Protein AF-0000000065986880 (afdb_homodimer)

Structure (mmCIF, N/CA/C/O backbone):
data_AF-0000000065986880-model_v1
#
loop_
_entity.id
_entity.type
_entity.pdbx_description
1 polymer 'Protein LpdD'
#
loop_
_atom_site.group_PDB
_atom_site.id
_atom_site.type_symbol
_atom_site.label_atom_id
_atom_site.label_alt_id
_atom_site.label_comp_id
_atom_site.label_asym_id
_atom_site.label_entity_id
_atom_site.label_seq_id
_atom_site.pdbx_PDB_ins_code
_atom_site.Cartn_x
_atom_site.Cartn_y
_atom_site.Cartn_z
_atom_site.occupancy
_atom_site.B_iso_or_equiv
_atom_site.auth_seq_id
_atom_site.auth_comp_id
_atom_site.auth_asym_id
_atom_site.auth_atom_id
_atom_site.pdbx_PDB_model_num
ATOM 1 N N . MET A 1 1 ? 10.109 -6.047 8.641 1 92.62 1 MET A N 1
ATOM 2 C CA . MET A 1 1 ? 9.562 -4.695 8.602 1 92.62 1 MET A CA 1
ATOM 3 C C . MET A 1 1 ? 10.414 -3.734 9.422 1 92.62 1 MET A C 1
ATOM 5 O O . MET A 1 1 ? 10.906 -4.09 10.492 1 92.62 1 MET A O 1
ATOM 9 N N . ALA A 1 2 ? 10.656 -2.59 8.836 1 97.88 2 ALA A N 1
ATOM 10 C CA . ALA A 1 2 ? 11.445 -1.548 9.492 1 97.88 2 ALA A CA 1
ATOM 11 C C . ALA A 1 2 ? 10.633 -0.263 9.641 1 97.88 2 ALA A C 1
ATOM 13 O O . ALA A 1 2 ? 9.852 0.094 8.758 1 97.88 2 ALA A O 1
ATOM 14 N N . THR A 1 3 ? 10.805 0.399 10.812 1 98.69 3 THR A N 1
ATOM 15 C CA . THR A 1 3 ? 10.102 1.646 11.094 1 98.69 3 THR A CA 1
ATOM 16 C C . THR A 1 3 ? 11.094 2.795 11.266 1 98.69 3 THR A C 1
ATOM 18 O O . THR A 1 3 ? 12.109 2.65 11.945 1 98.69 3 THR A O 1
ATOM 21 N N . PHE A 1 4 ? 10.836 3.875 10.641 1 98.88 4 PHE A N 1
ATOM 22 C CA . PHE A 1 4 ? 11.648 5.086 10.711 1 98.88 4 PHE A CA 1
ATOM 23 C C . PHE A 1 4 ? 10.812 6.266 11.195 1 98.88 4 PHE A C 1
ATOM 25 O O . PHE A 1 4 ? 9.633 6.379 10.859 1 98.88 4 PHE A O 1
ATOM 32 N N . THR A 1 5 ? 11.383 7.113 12 1 98.81 5 THR A N 1
ATOM 33 C CA . THR A 1 5 ? 10.656 8.258 12.531 1 98.81 5 THR A CA 1
ATOM 34 C C . THR A 1 5 ? 11.5 9.523 12.438 1 98.81 5 THR A C 1
ATOM 36 O O . THR A 1 5 ? 12.727 9.453 12.375 1 98.81 5 THR A O 1
ATOM 39 N N . THR A 1 6 ? 10.859 10.633 12.328 1 98.81 6 THR A N 1
ATOM 40 C CA . THR A 1 6 ? 11.453 11.969 12.375 1 98.81 6 THR A CA 1
ATOM 41 C C . THR A 1 6 ? 10.484 12.961 13.008 1 98.81 6 THR A C 1
ATOM 43 O O . THR A 1 6 ? 9.273 12.734 13.039 1 98.81 6 THR A O 1
ATOM 46 N N . GLU A 1 7 ? 11.039 13.938 13.555 1 98.69 7 GLU A N 1
ATOM 47 C CA . GLU A 1 7 ? 10.227 14.969 14.203 1 98.69 7 GLU A CA 1
ATOM 48 C C . GLU A 1 7 ? 10.789 16.359 13.938 1 98.69 7 GLU A C 1
ATOM 50 O O . GLU A 1 7 ? 12 16.562 13.977 1 98.69 7 GLU A O 1
ATOM 55 N N . GLN A 1 8 ? 9.906 17.234 13.594 1 98.38 8 GLN A N 1
ATOM 56 C CA . GLN A 1 8 ? 10.219 18.641 13.398 1 98.38 8 GLN A CA 1
ATOM 57 C C . GLN A 1 8 ? 8.977 19.516 13.578 1 98.38 8 GLN A C 1
ATOM 59 O O . GLN A 1 8 ? 7.859 19.078 13.289 1 98.38 8 GLN A O 1
ATOM 64 N N . ALA A 1 9 ? 9.109 20.719 14.023 1 98 9 ALA A N 1
ATOM 65 C CA . ALA A 1 9 ? 8.062 21.719 14.164 1 98 9 ALA A CA 1
ATOM 66 C C . ALA A 1 9 ? 6.895 21.188 14.984 1 98 9 ALA A C 1
ATOM 68 O O . ALA A 1 9 ? 5.73 21.484 14.695 1 98 9 ALA A O 1
ATOM 69 N N . GLY A 1 10 ? 7.133 20.281 15.891 1 97.38 10 GLY A N 1
ATOM 70 C CA . GLY A 1 10 ? 6.164 19.875 16.891 1 97.38 10 GLY A CA 1
ATOM 71 C C . GLY A 1 10 ? 5.324 18.688 16.469 1 97.38 10 GLY A C 1
ATOM 72 O O . GLY A 1 10 ? 4.348 18.328 17.141 1 97.38 10 GLY A O 1
ATOM 73 N N . TYR A 1 11 ? 5.605 18.047 15.344 1 97.88 11 TYR A N 1
ATOM 74 C CA . TYR A 1 11 ? 4.875 16.828 14.992 1 97.88 11 TYR A CA 1
ATOM 75 C C . TYR A 1 11 ? 5.812 15.781 14.414 1 97.88 11 TYR A C 1
ATOM 77 O O . TYR A 1 11 ? 6.961 16.078 14.07 1 97.88 11 TYR A O 1
ATOM 85 N N . GLN A 1 12 ? 5.359 14.57 14.367 1 98.5 12 GLN A N 1
ATOM 86 C CA . GLN A 1 12 ? 6.148 13.414 13.938 1 98.5 12 GLN A CA 1
ATOM 87 C C . GLN A 1 12 ? 5.617 12.836 12.633 1 98.5 12 GLN A C 1
ATOM 89 O O . GLN A 1 12 ? 4.41 12.859 12.383 1 98.5 12 GLN A O 1
ATOM 94 N N . MET A 1 13 ? 6.516 12.375 11.797 1 98.75 13 MET A N 1
ATOM 95 C CA . MET A 1 13 ? 6.227 11.523 10.648 1 98.75 13 MET A CA 1
ATOM 96 C C . MET A 1 13 ? 6.895 10.156 10.805 1 98.75 13 MET A C 1
ATOM 98 O O . MET A 1 13 ? 7.961 10.055 11.406 1 98.75 13 MET A O 1
ATOM 102 N N . GLN A 1 14 ? 6.277 9.242 10.266 1 98.81 14 GLN A N 1
ATOM 103 C CA . GLN A 1 14 ? 6.781 7.871 10.328 1 98.81 14 GLN A CA 1
ATOM 104 C C . GLN A 1 14 ? 6.688 7.191 8.961 1 98.81 14 GLN A C 1
ATOM 106 O O . GLN A 1 14 ? 5.746 7.438 8.203 1 98.81 14 GLN A O 1
ATOM 111 N N . ALA A 1 15 ? 7.699 6.363 8.672 1 98.88 15 ALA A N 1
ATOM 112 C CA . ALA A 1 15 ? 7.66 5.484 7.508 1 98.88 15 ALA A CA 1
ATOM 113 C C . ALA A 1 15 ? 7.855 4.027 7.918 1 98.88 15 ALA A C 1
ATOM 115 O O . ALA A 1 15 ? 8.805 3.697 8.625 1 98.88 15 ALA A O 1
ATOM 116 N N . ILE A 1 16 ? 6.918 3.219 7.531 1 98.81 16 ILE A N 1
ATOM 117 C CA . ILE A 1 16 ? 7.062 1.778 7.711 1 98.81 16 ILE A CA 1
ATOM 118 C C . ILE A 1 16 ? 7.391 1.125 6.367 1 98.81 16 ILE A C 1
ATOM 120 O O . ILE A 1 16 ? 6.684 1.335 5.379 1 98.81 16 ILE A O 1
ATOM 124 N N . LEU A 1 17 ? 8.469 0.405 6.344 1 98.81 17 LEU A N 1
ATOM 125 C CA . LEU A 1 17 ? 8.945 -0.254 5.129 1 98.81 17 LEU A CA 1
ATOM 126 C C . LEU A 1 17 ? 8.781 -1.767 5.234 1 98.81 17 LEU A C 1
ATOM 128 O O . LEU A 1 17 ? 9.258 -2.381 6.191 1 98.81 17 LEU A O 1
ATOM 132 N N . GLN A 1 18 ? 8.078 -2.342 4.348 1 98.38 18 GLN A N 1
ATOM 133 C CA . GLN A 1 18 ? 7.941 -3.787 4.203 1 98.38 18 GLN A CA 1
ATOM 134 C C . GLN A 1 18 ? 8.594 -4.27 2.908 1 98.38 18 GLN A C 1
ATOM 136 O O . GLN A 1 18 ? 8.336 -3.717 1.837 1 98.38 18 GLN A O 1
ATOM 141 N N . VAL A 1 19 ? 9.438 -5.25 3.062 1 98.25 19 VAL A N 1
ATOM 142 C CA . VAL A 1 19 ? 10 -5.918 1.891 1 98.25 19 VAL A CA 1
ATOM 143 C C . VAL A 1 19 ? 9.133 -7.117 1.517 1 98.25 19 VAL A C 1
ATOM 145 O O . VAL A 1 19 ? 8.867 -7.988 2.352 1 98.25 19 VAL A O 1
ATOM 148 N N . ILE A 1 20 ? 8.648 -7.223 0.27 1 98.19 20 ILE A N 1
ATOM 149 C CA . ILE A 1 20 ? 7.863 -8.328 -0.273 1 98.19 20 ILE A CA 1
ATOM 150 C C . ILE A 1 20 ? 8.516 -8.836 -1.555 1 98.19 20 ILE A C 1
ATOM 152 O O . ILE A 1 20 ? 8.344 -8.25 -2.623 1 98.19 20 ILE A O 1
ATOM 156 N N . GLY A 1 21 ? 9.18 -9.977 -1.471 1 97.25 21 GLY A N 1
ATOM 157 C CA . GLY A 1 21 ? 10.07 -10.336 -2.566 1 97.25 21 GLY A CA 1
ATOM 158 C C . GLY A 1 21 ? 11.133 -9.289 -2.84 1 97.25 21 GLY A C 1
ATOM 159 O O . GLY A 1 21 ? 11.859 -8.883 -1.931 1 97.25 21 GLY A O 1
ATOM 160 N N . TYR A 1 22 ? 11.195 -8.758 -4.102 1 97.12 22 TYR A N 1
ATOM 161 C CA . TYR A 1 22 ? 12.141 -7.715 -4.48 1 97.12 22 TYR A CA 1
ATOM 162 C C . TYR A 1 22 ? 11.508 -6.336 -4.352 1 97.12 22 TYR A C 1
ATOM 164 O O . TYR A 1 22 ? 12.141 -5.324 -4.668 1 97.12 22 TYR A O 1
ATOM 172 N N . ASP A 1 23 ? 10.273 -6.305 -3.975 1 98.25 23 ASP A N 1
ATOM 173 C CA . ASP A 1 23 ? 9.492 -5.07 -4.016 1 98.25 23 ASP A CA 1
ATOM 174 C C . ASP A 1 23 ? 9.406 -4.434 -2.631 1 98.25 23 ASP A C 1
ATOM 176 O O . ASP A 1 23 ? 9.578 -5.113 -1.616 1 98.25 23 ASP A O 1
ATOM 180 N N . LEU A 1 24 ? 9.172 -3.141 -2.607 1 98.75 24 LEU A N 1
ATOM 181 C CA . LEU A 1 24 ? 9.039 -2.391 -1.363 1 98.75 24 LEU A CA 1
ATOM 182 C C . LEU A 1 24 ? 7.641 -1.797 -1.23 1 98.75 24 LEU A C 1
ATOM 184 O O . LEU A 1 24 ? 7.074 -1.305 -2.209 1 98.75 24 LEU A O 1
ATOM 188 N N . LEU A 1 25 ? 7.086 -1.887 -0.089 1 98.94 25 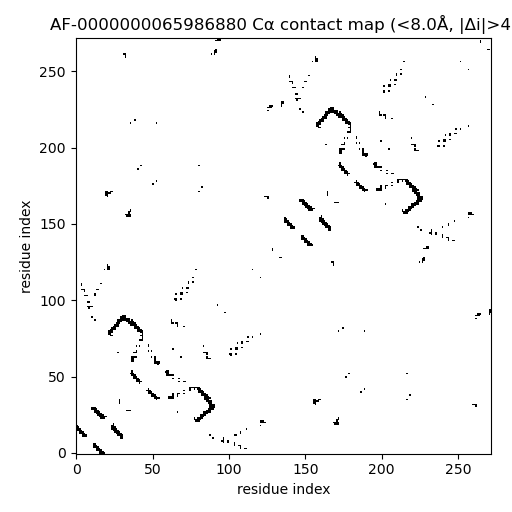LEU A N 1
ATOM 189 C CA . LEU A 1 25 ? 5.926 -1.119 0.35 1 98.94 25 LEU A CA 1
ATOM 190 C C . LEU A 1 25 ? 6.301 -0.157 1.472 1 98.94 25 LEU A C 1
ATOM 192 O O . LEU A 1 25 ? 6.805 -0.581 2.516 1 98.94 25 LEU A O 1
ATOM 196 N N . ILE A 1 26 ? 6.098 1.138 1.268 1 98.94 26 ILE A N 1
ATOM 197 C CA . ILE A 1 26 ? 6.422 2.156 2.26 1 98.94 26 ILE A CA 1
ATOM 198 C C . ILE A 1 26 ? 5.16 2.924 2.645 1 98.94 26 ILE A C 1
ATOM 200 O O . ILE A 1 26 ? 4.461 3.459 1.779 1 98.94 26 ILE A O 1
ATOM 204 N N . VAL A 1 27 ? 4.848 2.947 3.865 1 98.94 27 VAL A N 1
ATOM 205 C CA . VAL A 1 27 ? 3.68 3.641 4.398 1 98.94 27 VAL A CA 1
ATOM 206 C C . VAL A 1 27 ? 4.125 4.852 5.215 1 98.94 27 VAL A C 1
ATOM 208 O O . VAL A 1 27 ? 4.707 4.699 6.293 1 98.94 27 VAL A O 1
ATOM 211 N N . VAL A 1 28 ? 3.854 6.023 4.719 1 98.94 28 VAL A N 1
ATOM 212 C CA . VAL A 1 28 ? 4.234 7.254 5.406 1 98.94 28 VAL A CA 1
ATOM 213 C C . VAL A 1 28 ? 3.01 7.875 6.074 1 98.94 28 VAL A C 1
ATOM 215 O O . VAL A 1 28 ? 2.008 8.156 5.41 1 98.94 28 VAL A O 1
ATOM 218 N N . THR A 1 29 ? 3.066 8.039 7.344 1 98.81 29 THR A N 1
ATOM 219 C CA . THR A 1 29 ? 1.991 8.648 8.117 1 98.81 29 THR A CA 1
ATOM 220 C C . THR A 1 29 ? 2.545 9.68 9.102 1 98.81 29 THR A C 1
ATOM 222 O O . THR A 1 29 ? 3.756 9.734 9.328 1 98.81 29 THR A O 1
ATOM 225 N N . GLY A 1 30 ? 1.637 10.508 9.656 1 98.25 30 GLY A N 1
ATOM 226 C CA . GLY A 1 30 ? 2.084 11.461 10.656 1 98.25 30 GLY A CA 1
ATOM 227 C C . GLY A 1 30 ? 1.017 12.469 11.039 1 98.25 30 GLY A C 1
ATOM 228 O O . GLY A 1 30 ? -0.042 12.531 10.406 1 98.25 30 GLY A O 1
ATOM 229 N N . GLY A 1 31 ? 1.415 13.242 12 1 97.69 31 GLY A N 1
ATOM 230 C CA . GLY A 1 31 ? 0.531 14.289 12.477 1 97.69 31 GLY A CA 1
ATOM 231 C C . GLY A 1 31 ? -0.567 13.773 13.391 1 97.69 31 GLY A C 1
ATOM 232 O O . GLY A 1 31 ? -0.394 12.758 14.07 1 97.69 31 GLY A O 1
ATOM 233 N N . THR A 1 32 ? -1.656 14.508 13.445 1 96.75 32 THR A N 1
ATOM 234 C CA . THR A 1 32 ? -2.727 14.227 14.398 1 96.75 32 THR A CA 1
ATOM 235 C C . THR A 1 32 ? -3.697 13.195 13.836 1 96.75 32 THR A C 1
ATOM 237 O O . THR A 1 32 ? -4.316 12.438 14.594 1 96.75 32 THR A O 1
ATOM 240 N N . ASN A 1 33 ? -3.83 13.148 12.555 1 96.44 33 ASN A N 1
ATOM 241 C CA . ASN A 1 33 ? -4.781 12.25 11.898 1 96.44 33 ASN A CA 1
ATOM 242 C C . ASN A 1 33 ? -4.141 11.516 10.727 1 96.44 33 ASN A C 1
ATOM 244 O O . ASN A 1 33 ? -4.445 11.812 9.57 1 96.44 33 ASN A O 1
ATOM 248 N N . PRO A 1 34 ? -3.289 10.508 11.047 1 97.19 34 PRO A N 1
ATOM 249 C CA . PRO A 1 34 ? -2.727 9.719 9.953 1 97.19 34 PRO A CA 1
ATOM 250 C C . PRO A 1 34 ? -3.801 9.117 9.047 1 97.19 34 PRO A C 1
ATOM 252 O O . PRO A 1 34 ? -4.891 8.781 9.516 1 97.19 34 PRO A O 1
ATOM 255 N N . HIS A 1 35 ? -3.604 8.945 7.781 1 98.12 35 HIS A N 1
ATOM 256 C CA . HIS A 1 35 ? -4.5 8.398 6.766 1 98.12 35 HIS A CA 1
ATOM 257 C C . HIS A 1 35 ? -3.73 7.984 5.516 1 98.12 35 HIS A C 1
ATOM 259 O O . HIS A 1 35 ? -2.498 7.938 5.527 1 98.12 35 HIS A O 1
ATOM 265 N N . ILE A 1 36 ? -4.363 7.574 4.465 1 98.69 36 ILE A N 1
ATOM 266 C CA . ILE A 1 36 ? -3.791 7.379 3.137 1 98.69 36 ILE A CA 1
ATOM 267 C C . ILE A 1 36 ? -4.352 8.422 2.174 1 98.69 36 ILE A C 1
ATOM 269 O O . ILE A 1 36 ? -5.5 8.32 1.736 1 98.69 36 ILE A O 1
ATOM 273 N N . GLY A 1 37 ? -3.533 9.406 1.894 1 98.38 37 GLY A N 1
ATOM 274 C CA . GLY A 1 37 ? -3.98 10.477 1.014 1 98.38 37 GLY A CA 1
ATOM 275 C C . GLY A 1 37 ? -3.682 10.203 -0.449 1 98.38 37 GLY A C 1
ATOM 276 O O . GLY A 1 37 ? -4.387 10.695 -1.333 1 98.38 37 GLY A O 1
ATOM 277 N N . ASP A 1 38 ? -2.658 9.516 -0.699 1 98.56 38 ASP A N 1
ATOM 278 C CA . ASP A 1 38 ? -2.275 9.188 -2.068 1 98.56 38 ASP A CA 1
ATOM 279 C C . ASP A 1 38 ? -1.443 7.906 -2.109 1 98.56 38 ASP A C 1
ATOM 281 O O . ASP A 1 38 ? -1.062 7.375 -1.065 1 98.56 38 ASP A O 1
ATOM 285 N N . VAL A 1 39 ? -1.223 7.352 -3.266 1 98.88 39 VAL A N 1
ATOM 286 C CA . VAL A 1 39 ? -0.392 6.188 -3.551 1 98.88 39 VAL A CA 1
ATOM 287 C C . VAL A 1 39 ? 0.515 6.477 -4.742 1 98.88 39 VAL A C 1
ATOM 289 O O . VAL A 1 39 ? 0.034 6.797 -5.836 1 98.88 39 VAL A O 1
ATOM 292 N N . THR A 1 40 ? 1.785 6.414 -4.555 1 98.88 40 THR A N 1
ATOM 293 C CA . THR A 1 40 ? 2.77 6.574 -5.621 1 98.88 40 THR A CA 1
ATOM 294 C C . THR A 1 40 ? 3.439 5.238 -5.941 1 98.88 40 THR A C 1
ATOM 296 O O . THR A 1 40 ? 3.867 4.523 -5.035 1 98.88 40 THR A O 1
ATOM 299 N N . THR A 1 41 ? 3.48 4.891 -7.195 1 98.88 41 THR A N 1
ATOM 300 C CA . THR A 1 41 ? 4.094 3.645 -7.637 1 98.88 41 THR A CA 1
ATOM 301 C C . THR A 1 41 ? 5.258 3.92 -8.586 1 98.88 41 THR A C 1
ATOM 303 O O . THR A 1 41 ? 5.203 4.848 -9.391 1 98.88 41 THR A O 1
ATOM 306 N N . LEU A 1 42 ? 6.281 3.139 -8.453 1 98.62 42 LEU A N 1
ATOM 307 C CA . LEU A 1 42 ? 7.445 3.299 -9.32 1 98.62 42 LEU A CA 1
ATOM 308 C C . LEU A 1 42 ? 8.281 2.025 -9.344 1 98.62 42 LEU A C 1
ATOM 310 O O . LEU A 1 42 ? 8.109 1.144 -8.5 1 98.62 42 LEU A O 1
ATOM 314 N N . THR A 1 43 ? 9.141 1.898 -10.336 1 98 43 THR A N 1
ATOM 315 C CA . THR A 1 43 ? 10.289 0.995 -10.375 1 98 43 THR A CA 1
ATOM 316 C C . THR A 1 43 ? 11.594 1.778 -10.508 1 98 43 THR A C 1
ATOM 318 O O . THR A 1 43 ? 11.578 3.01 -10.531 1 98 43 THR A O 1
ATOM 321 N N . ALA A 1 44 ? 12.648 1.01 -10.586 1 96.06 44 ALA A N 1
ATOM 322 C CA . ALA A 1 44 ? 13.938 1.669 -10.766 1 96.06 44 ALA A CA 1
ATOM 323 C C . ALA A 1 44 ? 13.984 2.43 -12.086 1 96.06 44 ALA A C 1
ATOM 325 O O . ALA A 1 44 ? 14.711 3.42 -12.219 1 96.06 44 ALA A O 1
ATOM 326 N N . SER A 1 45 ? 13.109 1.988 -13.07 1 95 45 SER A N 1
ATOM 327 C CA . SER A 1 45 ? 13.289 2.514 -14.422 1 95 45 SER A CA 1
ATOM 328 C C . SER A 1 45 ? 12.023 3.199 -14.922 1 95 45 SER A C 1
ATOM 330 O O . SER A 1 45 ? 11.961 3.641 -16.062 1 95 45 SER A O 1
ATOM 332 N N . THR A 1 46 ? 11.078 3.285 -14.141 1 94.19 46 THR A N 1
ATOM 333 C CA . THR A 1 46 ? 9.844 3.916 -14.617 1 94.19 46 THR A CA 1
ATOM 334 C C . THR A 1 46 ? 9.633 5.262 -13.922 1 94.19 46 THR A C 1
ATOM 336 O O . THR A 1 46 ? 10.125 5.48 -12.812 1 94.19 46 THR A O 1
ATOM 339 N N . VAL A 1 47 ? 8.836 6.145 -14.562 1 94.88 47 VAL A N 1
ATOM 340 C CA . VAL A 1 47 ? 8.414 7.402 -13.953 1 94.88 47 VAL A CA 1
ATOM 341 C C . VAL A 1 47 ? 7.359 7.129 -12.883 1 94.88 47 VAL A C 1
ATOM 343 O O . VAL A 1 47 ? 6.41 6.379 -13.109 1 94.88 47 VAL A O 1
ATOM 346 N N . PRO A 1 48 ? 7.582 7.719 -11.727 1 97.69 48 PRO A N 1
ATOM 347 C CA . PRO A 1 48 ? 6.574 7.535 -10.68 1 97.69 48 PRO A CA 1
ATOM 348 C C . PRO A 1 48 ? 5.176 7.953 -11.133 1 97.69 48 PRO A C 1
ATOM 350 O O . PRO A 1 48 ? 5.023 8.953 -11.836 1 97.69 48 PRO A O 1
ATOM 353 N N . GLU A 1 49 ? 4.195 7.137 -10.836 1 98.06 49 GLU A N 1
ATOM 354 C CA . GLU A 1 49 ? 2.783 7.441 -11.031 1 98.06 49 GLU A CA 1
ATOM 355 C C . GLU A 1 49 ? 2.061 7.59 -9.695 1 98.06 49 GLU A C 1
ATOM 357 O O . GLU A 1 49 ? 2.242 6.773 -8.789 1 98.06 49 GLU A O 1
ATOM 362 N N . THR A 1 50 ? 1.187 8.672 -9.633 1 98.62 50 THR A N 1
ATOM 363 C CA . THR A 1 50 ? 0.543 8.945 -8.352 1 98.62 50 THR A CA 1
ATOM 364 C C . THR A 1 50 ? -0.974 9 -8.508 1 98.62 50 THR A C 1
ATOM 366 O O . THR A 1 50 ? -1.484 9.625 -9.445 1 98.62 50 THR A O 1
ATOM 369 N N . VAL A 1 51 ? -1.667 8.258 -7.668 1 98.38 51 VAL A N 1
ATOM 370 C CA . VAL A 1 51 ? -3.111 8.383 -7.5 1 98.38 51 VAL A CA 1
ATOM 371 C C . VAL A 1 51 ? -3.416 9.156 -6.219 1 98.38 51 VAL A C 1
ATOM 373 O O . VAL A 1 51 ? -2.906 8.82 -5.148 1 98.38 51 VAL A O 1
ATOM 376 N N . LYS A 1 52 ? -4.176 10.195 -6.312 1 98.12 52 LYS A N 1
ATOM 377 C CA . LYS A 1 52 ? -4.605 10.984 -5.16 1 98.12 52 LYS A CA 1
ATOM 378 C C . LYS A 1 52 ? -6.043 10.648 -4.773 1 98.12 52 LYS A C 1
ATOM 380 O O . LYS A 1 52 ? -6.926 10.602 -5.629 1 98.12 52 LYS A O 1
ATOM 385 N N . PHE A 1 53 ? -6.289 10.43 -3.572 1 98.06 53 PHE A N 1
ATOM 386 C CA . PHE A 1 53 ? -7.641 10.164 -3.102 1 98.06 53 PHE A CA 1
ATOM 387 C C . PHE A 1 53 ? -8.391 11.469 -2.844 1 98.06 53 PHE A C 1
ATOM 389 O O . PHE A 1 53 ? -7.777 12.5 -2.574 1 98.06 53 PHE A O 1
ATOM 396 N N . PRO A 1 54 ? -9.703 11.398 -2.926 1 95.19 54 PRO A N 1
ATOM 397 C CA . PRO A 1 54 ? -10.492 12.562 -2.523 1 95.19 54 PRO A CA 1
ATOM 398 C C . PRO A 1 54 ? -10.289 12.938 -1.057 1 95.19 54 PRO A C 1
ATOM 400 O O . PRO A 1 54 ? -10.117 12.055 -0.212 1 95.19 54 PRO A O 1
ATOM 403 N N . SER A 1 55 ? -10.234 14.156 -0.792 1 91.62 55 SER A N 1
ATOM 404 C CA . SER A 1 55 ? -10.109 14.672 0.568 1 91.62 55 SER A CA 1
ATOM 405 C C . SER A 1 55 ? -11.43 15.273 1.05 1 91.62 55 SER A C 1
ATOM 407 O O . SER A 1 55 ? -12.422 14.562 1.207 1 91.62 55 SER A O 1
ATOM 409 N N . HIS A 1 56 ? -11.523 16.547 1.167 1 86.62 56 HIS A N 1
ATOM 410 C CA . HIS A 1 56 ? -12.734 17.25 1.581 1 86.62 56 HIS A CA 1
ATOM 411 C C . HIS A 1 56 ? -13.117 18.328 0.566 1 86.62 56 HIS A C 1
ATOM 413 O O . HIS A 1 56 ? -12.258 18.859 -0.137 1 86.62 56 HIS A O 1
ATOM 419 N N . ASP A 1 57 ? -14.406 18.594 0.377 1 86.88 57 ASP A N 1
ATOM 420 C CA . ASP A 1 57 ? -14.961 19.688 -0.421 1 86.88 57 ASP A CA 1
ATOM 421 C C . ASP A 1 57 ? -14.586 19.531 -1.893 1 86.88 57 ASP A C 1
ATOM 423 O O . ASP A 1 57 ? -14.25 20.516 -2.559 1 86.88 57 ASP A O 1
ATOM 427 N N . GLY A 1 58 ? -14.531 18.312 -2.354 1 86.62 58 GLY A N 1
ATOM 428 C CA . GLY A 1 58 ? -14.281 18.047 -3.762 1 86.62 58 GLY A CA 1
ATOM 429 C C . GLY A 1 58 ? -12.812 18.156 -4.137 1 86.62 58 GLY A C 1
ATOM 430 O O . GLY A 1 58 ? -12.461 18.047 -5.312 1 86.62 58 GLY A O 1
ATOM 431 N N . ARG A 1 59 ? -12.109 18.422 -3.127 1 90.38 59 ARG A N 1
ATOM 432 C CA . ARG A 1 59 ? -10.672 18.516 -3.359 1 90.38 59 ARG A CA 1
ATOM 433 C C . ARG A 1 59 ? -10 17.156 -3.182 1 90.38 59 ARG A C 1
ATOM 435 O O . ARG A 1 59 ? -10.633 16.203 -2.736 1 90.38 59 ARG A O 1
ATOM 442 N N . PHE A 1 60 ? -8.727 17.094 -3.582 1 94.06 60 PHE A N 1
ATOM 443 C CA . PHE A 1 60 ? -7.91 15.883 -3.418 1 94.06 60 PHE A CA 1
ATOM 444 C C . PHE A 1 60 ? -6.82 16.109 -2.379 1 94.06 60 PHE A C 1
ATOM 446 O O . PHE A 1 60 ? -6.406 17.25 -2.139 1 94.06 60 PHE A O 1
ATOM 453 N N . HIS A 1 61 ? -6.438 15.008 -1.805 1 94.75 61 HIS A N 1
ATOM 454 C CA . HIS A 1 61 ? -5.316 15.062 -0.874 1 94.75 61 HIS A CA 1
ATOM 455 C C . HIS A 1 61 ? -4.055 15.578 -1.562 1 94.75 61 HIS A C 1
ATOM 457 O O . HIS A 1 61 ? -3.836 15.32 -2.746 1 94.75 61 HIS A O 1
ATOM 463 N N . LYS A 1 62 ? -3.209 16.297 -0.776 1 92.5 62 LYS A N 1
ATOM 464 C CA . LYS A 1 62 ? -1.992 16.891 -1.323 1 92.5 62 LYS A CA 1
ATOM 465 C C . LYS A 1 62 ? -0.748 16.203 -0.774 1 92.5 62 LYS A C 1
ATOM 467 O O . LYS A 1 62 ? 0.346 16.766 -0.8 1 92.5 62 LYS A O 1
ATOM 472 N N . ASP A 1 63 ? -0.884 15.039 -0.317 1 96.5 63 ASP A N 1
ATOM 473 C CA . ASP A 1 63 ? 0.198 14.281 0.305 1 96.5 63 ASP A CA 1
ATOM 474 C C . ASP A 1 63 ? 1.212 13.812 -0.738 1 96.5 63 ASP A C 1
ATOM 476 O O . ASP A 1 63 ? 2.303 13.359 -0.39 1 96.5 63 ASP A O 1
ATOM 480 N N . ASN A 1 64 ? 0.845 14.031 -1.985 1 97.12 64 ASN A N 1
ATOM 481 C CA . ASN A 1 64 ? 1.739 13.57 -3.043 1 97.12 64 ASN A CA 1
ATOM 482 C C . ASN A 1 64 ? 3.078 14.297 -3 1 97.12 64 ASN A C 1
ATOM 484 O O . ASN A 1 64 ? 4.086 13.781 -3.488 1 97.12 64 ASN A O 1
ATOM 488 N N . PHE A 1 65 ? 3.051 15.438 -2.416 1 97.25 65 PHE A N 1
ATOM 489 C CA . PHE A 1 65 ? 4.32 16.125 -2.223 1 97.25 65 PHE A CA 1
ATOM 490 C C . PHE A 1 65 ? 5.301 15.25 -1.456 1 97.25 65 PHE A C 1
ATOM 492 O O . PHE A 1 65 ? 6.5 15.242 -1.752 1 97.25 65 PHE A O 1
ATOM 499 N N . ILE A 1 66 ? 4.844 14.484 -0.501 1 98.38 66 ILE A N 1
ATOM 500 C CA . ILE A 1 66 ? 5.66 13.609 0.336 1 98.38 66 ILE A CA 1
ATOM 501 C C . ILE A 1 66 ? 6.059 12.367 -0.451 1 98.38 66 ILE A C 1
ATOM 503 O O . ILE A 1 66 ? 7.246 12.062 -0.59 1 98.38 66 ILE A O 1
ATOM 507 N N . SER A 1 67 ? 5.113 11.648 -0.992 1 98.75 67 SER A N 1
ATOM 508 C CA . SER A 1 67 ? 5.371 10.359 -1.631 1 98.75 67 SER A CA 1
ATOM 509 C C . SER A 1 67 ? 6.223 10.531 -2.883 1 98.75 67 SER A C 1
ATOM 511 O O . SER A 1 67 ? 7.129 9.727 -3.135 1 98.75 67 SER A O 1
ATOM 513 N N . GLU A 1 68 ? 5.938 11.586 -3.672 1 98.75 68 GLU A N 1
ATOM 514 C CA . GLU A 1 68 ? 6.715 11.805 -4.891 1 98.75 68 GLU A CA 1
ATOM 515 C C . GLU A 1 68 ? 8.141 12.227 -4.566 1 98.75 68 GLU A C 1
ATOM 517 O O . GLU A 1 68 ? 9.086 11.828 -5.254 1 98.75 68 GLU A O 1
ATOM 522 N N . ARG A 1 69 ? 8.281 13.094 -3.561 1 98.62 69 ARG A N 1
ATOM 523 C CA . ARG A 1 69 ? 9.609 13.5 -3.121 1 98.62 69 ARG A CA 1
ATOM 524 C C . ARG A 1 69 ? 10.422 12.289 -2.656 1 98.62 69 ARG A C 1
ATOM 526 O O . ARG A 1 69 ? 11.594 12.141 -3.025 1 98.62 69 ARG A O 1
ATOM 533 N N . MET A 1 70 ? 9.867 11.461 -1.836 1 98.88 70 MET A N 1
ATOM 534 C CA . MET A 1 70 ? 10.539 10.258 -1.37 1 98.88 70 MET A CA 1
ATOM 535 C C . MET A 1 70 ? 10.859 9.328 -2.537 1 98.88 70 MET A C 1
ATOM 537 O O . MET A 1 70 ? 11.953 8.766 -2.604 1 98.88 70 MET A O 1
ATOM 541 N N . ALA A 1 71 ? 9.906 9.148 -3.453 1 98.81 71 ALA A N 1
ATOM 542 C CA . ALA A 1 71 ? 10.086 8.289 -4.621 1 98.81 71 ALA A CA 1
ATOM 543 C C . ALA A 1 71 ? 11.336 8.68 -5.398 1 98.81 71 ALA A C 1
ATOM 545 O O . ALA A 1 71 ? 12.156 7.82 -5.746 1 98.81 71 ALA A O 1
ATOM 546 N N . LYS A 1 72 ? 11.484 9.961 -5.629 1 98.31 72 LYS A N 1
ATOM 547 C CA . LYS A 1 72 ? 12.625 10.461 -6.387 1 98.31 72 LYS A CA 1
ATOM 548 C C . LYS A 1 72 ? 13.938 10.141 -5.668 1 98.31 72 LYS A C 1
ATOM 550 O O . LYS A 1 72 ? 14.945 9.828 -6.312 1 98.31 72 LYS A O 1
ATOM 555 N N . ARG A 1 73 ? 13.898 10.18 -4.395 1 98.38 73 ARG A N 1
ATOM 556 C CA . ARG A 1 73 ? 15.117 9.984 -3.611 1 98.38 73 ARG A CA 1
ATOM 557 C C . ARG A 1 73 ? 15.508 8.516 -3.559 1 98.38 73 ARG A C 1
ATOM 559 O O . ARG A 1 73 ? 16.688 8.18 -3.619 1 98.38 73 ARG A O 1
ATOM 566 N N . ILE A 1 74 ? 14.57 7.645 -3.502 1 98.5 74 ILE A N 1
ATOM 567 C CA . ILE A 1 74 ? 14.922 6.266 -3.188 1 98.5 74 ILE A CA 1
ATOM 568 C C . ILE A 1 74 ? 14.992 5.445 -4.473 1 98.5 74 ILE A C 1
ATOM 570 O O . ILE A 1 74 ? 15.445 4.301 -4.465 1 98.5 74 ILE A O 1
ATOM 574 N N . GLN A 1 75 ? 14.539 6.012 -5.582 1 98.5 75 GLN A N 1
ATOM 575 C CA . GLN A 1 75 ? 14.289 5.281 -6.82 1 98.5 75 GLN A CA 1
ATOM 576 C C . GLN A 1 75 ? 15.516 4.492 -7.258 1 98.5 75 GLN A C 1
ATOM 578 O O . GLN A 1 75 ? 15.414 3.318 -7.617 1 98.5 75 GLN A O 1
ATOM 583 N N . ARG A 1 76 ? 16.703 5.078 -7.238 1 97.5 76 ARG A N 1
ATOM 584 C CA . ARG A 1 76 ? 17.906 4.453 -7.762 1 97.5 76 ARG A CA 1
ATOM 585 C C . ARG A 1 76 ? 18.359 3.299 -6.875 1 97.5 76 ARG A C 1
ATOM 587 O O . ARG A 1 76 ? 19.266 2.543 -7.238 1 97.5 76 ARG A O 1
ATOM 594 N N . TYR A 1 77 ? 17.75 3.113 -5.695 1 97.94 77 TYR A N 1
ATOM 595 C CA . TYR A 1 77 ? 18.156 2.07 -4.758 1 97.94 77 TYR A CA 1
ATOM 596 C C . TYR A 1 77 ? 17.188 0.886 -4.82 1 97.94 77 TYR A C 1
ATOM 598 O O . TYR A 1 77 ? 17.328 -0.068 -4.051 1 97.94 77 TYR A O 1
ATOM 606 N N . LEU A 1 78 ? 16.25 0.896 -5.734 1 97.69 78 LEU A N 1
ATOM 607 C CA . LEU A 1 78 ? 15.211 -0.126 -5.805 1 97.69 78 LEU A CA 1
ATOM 608 C C . LEU A 1 78 ? 15.688 -1.342 -6.586 1 97.69 78 LEU A C 1
ATOM 610 O O . LEU A 1 78 ? 16.281 -1.198 -7.656 1 97.69 78 LEU A O 1
ATOM 614 N N . ALA A 1 79 ? 15.43 -2.51 -6.051 1 95.94 79 ALA A N 1
ATOM 615 C CA . ALA A 1 79 ? 15.688 -3.766 -6.75 1 95.94 79 ALA A CA 1
ATOM 616 C C . ALA A 1 79 ? 14.469 -4.203 -7.559 1 95.94 79 ALA A C 1
ATOM 618 O O . ALA A 1 79 ? 14.602 -4.883 -8.578 1 95.94 79 ALA A O 1
ATOM 619 N N . GLY A 1 80 ? 13.328 -3.885 -7.145 1 96.44 80 GLY A N 1
ATOM 620 C CA . GLY A 1 80 ? 12.039 -4.172 -7.762 1 96.44 80 GLY A CA 1
ATOM 621 C C . GLY A 1 80 ? 11.109 -2.973 -7.781 1 96.44 80 GLY A C 1
ATOM 622 O O . GLY A 1 80 ? 11.547 -1.844 -8.008 1 96.44 80 GLY A O 1
ATOM 623 N N . SER A 1 81 ? 9.867 -3.191 -7.645 1 98 81 SER A N 1
ATOM 624 C CA . SER A 1 81 ? 8.891 -2.104 -7.613 1 98 81 SER A CA 1
ATOM 625 C C . SER A 1 81 ? 8.797 -1.488 -6.219 1 98 81 SER A C 1
ATOM 627 O O . SER A 1 81 ? 9.297 -2.059 -5.246 1 98 81 SER A O 1
ATOM 629 N N . CYS A 1 82 ? 8.25 -0.361 -6.168 1 98.81 82 CYS A N 1
ATOM 630 C CA . CYS A 1 82 ? 8 0.324 -4.902 1 98.81 82 CYS A CA 1
ATOM 631 C C . CYS A 1 82 ? 6.625 0.976 -4.898 1 98.81 82 CYS A C 1
ATOM 633 O O . CYS A 1 82 ? 6.219 1.586 -5.887 1 98.81 82 CYS A O 1
ATOM 635 N N . THR A 1 83 ? 5.855 0.741 -3.902 1 98.94 83 THR A N 1
ATOM 636 C CA . THR A 1 83 ? 4.59 1.405 -3.613 1 98.94 83 THR A CA 1
ATOM 637 C C . THR A 1 83 ? 4.699 2.25 -2.348 1 98.94 83 THR A C 1
ATOM 639 O O . THR A 1 83 ? 5.086 1.747 -1.29 1 98.94 83 THR A O 1
ATOM 642 N N . ILE A 1 84 ? 4.418 3.523 -2.428 1 98.94 84 ILE A N 1
ATOM 643 C CA . ILE A 1 84 ? 4.473 4.449 -1.301 1 98.94 84 ILE A CA 1
ATOM 644 C C . ILE A 1 84 ? 3.082 5.016 -1.027 1 98.94 84 ILE A C 1
ATOM 646 O O . ILE A 1 84 ? 2.469 5.625 -1.907 1 98.94 84 ILE A O 1
ATOM 650 N N . THR A 1 85 ? 2.521 4.777 0.117 1 98.94 85 THR A N 1
ATOM 651 C CA . THR A 1 85 ? 1.343 5.508 0.567 1 98.94 85 THR A CA 1
ATOM 652 C C . THR A 1 85 ? 1.739 6.648 1.502 1 98.94 85 THR A C 1
ATOM 654 O O . THR A 1 85 ? 2.652 6.5 2.316 1 98.94 85 THR A O 1
ATOM 657 N N . ALA A 1 86 ? 1.084 7.746 1.355 1 98.88 86 ALA A N 1
ATOM 658 C CA . ALA A 1 86 ? 1.369 8.891 2.211 1 98.88 86 ALA A CA 1
ATOM 659 C C . ALA A 1 86 ? 0.079 9.547 2.695 1 98.88 86 ALA A C 1
ATOM 661 O O . ALA A 1 86 ? -0.878 9.688 1.931 1 98.88 86 ALA A O 1
ATOM 662 N N . GLY A 1 87 ? 0.03 9.883 3.945 1 98.38 87 GLY A N 1
ATOM 663 C CA . GLY A 1 87 ? -1.056 10.648 4.539 1 98.38 87 GLY A CA 1
ATOM 664 C C . GLY A 1 87 ? -0.676 11.305 5.855 1 98.38 87 GLY A C 1
ATOM 665 O O . GLY A 1 87 ? -0.675 10.648 6.902 1 98.38 87 GLY A O 1
ATOM 666 N N . ILE A 1 88 ? -0.377 12.609 5.836 1 97.5 88 ILE A N 1
ATOM 667 C CA . ILE A 1 88 ? -0.049 13.43 7 1 97.5 88 ILE A CA 1
ATOM 668 C C . ILE A 1 88 ? -1.156 14.453 7.242 1 97.5 88 ILE A C 1
ATOM 670 O O . ILE A 1 88 ? -1.592 15.133 6.312 1 97.5 88 ILE A O 1
ATOM 674 N N . HIS A 1 89 ? -1.664 14.5 8.383 1 96.44 89 HIS A N 1
ATOM 675 C CA . HIS A 1 89 ? -2.615 15.539 8.758 1 96.44 89 HIS A CA 1
ATOM 676 C C . HIS A 1 89 ? -2.316 16.094 10.148 1 96.44 89 HIS A C 1
ATOM 678 O O . HIS A 1 89 ? -2.197 15.328 11.109 1 96.44 89 HIS A O 1
ATOM 684 N N . VAL A 1 90 ? -2.125 17.328 10.234 1 96.06 90 VAL A N 1
ATOM 685 C CA . VAL A 1 90 ? -2.008 18.047 11.5 1 96.06 90 VAL A CA 1
ATOM 686 C C . VAL A 1 90 ? -3.176 19.016 11.656 1 96.06 90 VAL A C 1
ATOM 688 O O . VAL A 1 90 ? -3.355 19.906 10.828 1 96.06 90 VAL A O 1
ATOM 691 N N . ASN A 1 91 ? -3.953 18.766 12.656 1 94.94 91 ASN A N 1
ATOM 692 C CA . ASN A 1 91 ? -5.031 19.719 12.906 1 94.94 91 ASN A CA 1
ATOM 693 C C . ASN A 1 91 ? -4.496 21.141 13.07 1 94.94 91 ASN A C 1
ATOM 695 O O . ASN A 1 91 ? -3.523 21.375 13.789 1 94.94 91 ASN A O 1
ATOM 699 N N . GLN A 1 92 ? -5.133 22.125 12.391 1 92.94 92 GLN A N 1
ATOM 700 C CA . GLN A 1 92 ? -4.758 23.531 12.445 1 92.94 92 GLN A CA 1
ATOM 701 C C . GLN A 1 92 ? -3.273 23.719 12.141 1 92.94 92 GLN A C 1
ATOM 703 O O . GLN A 1 92 ? -2.562 24.391 12.883 1 92.94 92 GLN A O 1
ATOM 708 N N . ILE A 1 93 ? -2.932 23.078 11.188 1 94.94 93 ILE A N 1
ATOM 709 C CA . ILE A 1 93 ? -1.523 23.047 10.805 1 94.94 93 ILE A CA 1
ATOM 710 C C . ILE A 1 93 ? -1.013 24.469 10.594 1 94.94 93 ILE A C 1
ATOM 712 O O . ILE A 1 93 ? -1.721 25.312 10.047 1 94.94 93 ILE A O 1
ATOM 716 N N . THR A 1 94 ? 0.233 24.719 11.016 1 95.31 94 THR A N 1
ATOM 717 C CA . THR A 1 94 ? 0.874 26.016 10.867 1 95.31 94 THR A CA 1
ATOM 718 C C . THR A 1 94 ? 1.793 26.047 9.648 1 95.31 94 THR A C 1
ATOM 720 O O . THR A 1 94 ? 2.129 24.984 9.102 1 95.31 94 THR A O 1
ATOM 723 N N . LYS A 1 95 ? 2.207 27.234 9.188 1 96 95 LYS A N 1
ATOM 724 C CA . LYS A 1 95 ? 3.158 27.375 8.094 1 96 95 LYS A CA 1
ATOM 725 C C . LYS A 1 95 ? 4.477 26.672 8.414 1 96 95 LYS A C 1
ATOM 727 O O . LYS A 1 95 ? 5.094 26.062 7.539 1 96 95 LYS A O 1
ATOM 732 N N . ALA A 1 96 ? 4.863 26.797 9.711 1 97.19 96 ALA A N 1
ATOM 733 C CA . ALA A 1 96 ? 6.09 26.141 10.148 1 97.19 96 ALA A CA 1
ATOM 734 C C . ALA A 1 96 ? 5.984 24.625 10.016 1 97.19 96 ALA A C 1
ATOM 736 O O . ALA A 1 96 ? 6.941 23.969 9.609 1 97.19 96 ALA A O 1
ATOM 737 N N . GLN A 1 97 ? 4.863 24.094 10.336 1 96.75 97 GLN A N 1
ATOM 738 C CA . GLN A 1 97 ? 4.633 22.656 10.25 1 96.75 97 GLN A CA 1
ATOM 739 C C . GLN A 1 97 ? 4.578 22.188 8.797 1 96.75 97 GLN A C 1
ATOM 741 O O . GLN A 1 97 ? 5.07 21.109 8.461 1 96.75 97 GLN A O 1
ATOM 746 N N . ILE A 1 98 ? 3.99 22.984 7.953 1 96.25 98 ILE A N 1
ATOM 747 C CA . ILE A 1 98 ? 3.967 22.672 6.527 1 96.25 98 ILE A CA 1
ATOM 748 C C . ILE A 1 98 ? 5.395 22.656 5.98 1 96.25 98 ILE A C 1
ATOM 750 O O . ILE A 1 98 ? 5.777 21.734 5.266 1 96.25 98 ILE A O 1
ATOM 754 N N . ALA A 1 99 ? 6.141 23.641 6.383 1 97.12 99 ALA A N 1
ATOM 755 C CA . ALA A 1 99 ? 7.512 23.781 5.898 1 97.12 99 ALA A CA 1
ATOM 756 C C . ALA A 1 99 ? 8.383 22.625 6.371 1 97.12 99 ALA A C 1
ATOM 758 O O . ALA A 1 99 ? 9.375 22.281 5.73 1 97.12 99 ALA A O 1
ATOM 759 N N . ALA A 1 100 ? 7.996 21.969 7.441 1 98.25 100 ALA A N 1
ATOM 760 C CA . ALA A 1 100 ? 8.773 20.875 8.039 1 98.25 100 ALA A CA 1
ATOM 761 C C . ALA A 1 100 ? 8.578 19.578 7.27 1 98.25 100 ALA A C 1
ATOM 763 O O . ALA A 1 100 ? 9.391 18.656 7.387 1 98.25 100 ALA A O 1
ATOM 764 N N . ALA A 1 101 ? 7.539 19.484 6.512 1 98 101 ALA A N 1
ATOM 765 C CA . ALA A 1 101 ? 7.18 18.219 5.859 1 98 101 ALA A CA 1
ATOM 766 C C . ALA A 1 101 ? 8.266 17.781 4.887 1 98 101 ALA A C 1
ATOM 768 O O . ALA A 1 101 ? 8.633 16.609 4.855 1 98 101 ALA A O 1
ATOM 769 N N . ALA A 1 102 ? 8.812 18.734 4.125 1 98.19 102 ALA A N 1
ATOM 770 C CA . ALA A 1 102 ? 9.805 18.391 3.107 1 98.19 102 ALA A CA 1
ATOM 771 C C . ALA A 1 102 ? 11.094 17.875 3.744 1 98.19 102 ALA A C 1
ATOM 773 O O . ALA A 1 102 ? 11.547 16.781 3.42 1 98.19 102 ALA A O 1
ATOM 774 N N . PRO A 1 103 ? 11.648 18.625 4.73 1 98.69 103 PRO A N 1
ATOM 775 C CA . PRO A 1 103 ? 12.867 18.094 5.344 1 98.69 103 PRO A CA 1
ATOM 776 C C . PRO A 1 103 ? 12.625 16.797 6.105 1 98.69 103 PRO A C 1
ATOM 778 O O . PRO A 1 103 ? 13.516 15.945 6.176 1 98.69 103 PRO A O 1
ATOM 781 N N . MET A 1 104 ? 11.492 16.594 6.699 1 98.88 104 MET A N 1
ATOM 782 C CA . MET A 1 104 ? 11.188 15.344 7.379 1 98.88 104 MET A CA 1
ATOM 783 C C . MET A 1 104 ? 11.086 14.195 6.375 1 98.88 104 MET A C 1
ATOM 785 O O . MET A 1 104 ? 11.555 13.086 6.645 1 98.88 104 MET A O 1
ATOM 789 N N . THR A 1 105 ? 10.523 14.523 5.219 1 98.88 105 THR A N 1
ATOM 790 C CA . THR A 1 105 ? 10.461 13.516 4.164 1 98.88 105 THR A CA 1
ATOM 791 C C . THR A 1 105 ? 11.867 13.109 3.717 1 98.88 105 THR A C 1
ATOM 793 O O . THR A 1 105 ? 12.148 11.922 3.545 1 98.88 105 THR A O 1
ATOM 796 N N . ASP A 1 106 ? 12.688 14.109 3.549 1 98.88 106 ASP A N 1
ATOM 797 C CA . ASP A 1 106 ? 14.062 13.844 3.154 1 98.88 106 ASP A CA 1
ATOM 798 C C . ASP A 1 106 ? 14.781 13 4.211 1 98.88 106 ASP A C 1
ATOM 800 O O . ASP A 1 106 ? 15.555 12.102 3.873 1 98.88 106 ASP A O 1
ATOM 804 N N . ASP A 1 107 ? 14.531 13.32 5.426 1 98.94 107 ASP A N 1
ATOM 805 C CA . ASP A 1 107 ? 15.156 12.578 6.52 1 98.94 107 ASP A CA 1
ATOM 806 C C . ASP A 1 107 ? 14.703 11.117 6.523 1 98.94 107 ASP A C 1
ATOM 808 O O . ASP A 1 107 ? 15.523 10.211 6.621 1 98.94 107 ASP A O 1
ATOM 812 N N . LEU A 1 108 ? 13.422 10.891 6.422 1 98.94 108 LEU A N 1
ATOM 813 C CA . LEU A 1 108 ? 12.906 9.531 6.332 1 98.94 108 LEU A CA 1
ATOM 814 C C . LEU A 1 108 ? 13.516 8.797 5.141 1 98.94 108 LEU A C 1
ATOM 816 O O . LEU A 1 108 ? 13.867 7.621 5.25 1 98.94 108 LEU A O 1
ATOM 820 N N . SER A 1 109 ? 13.625 9.508 4 1 98.94 109 SER A N 1
ATOM 821 C CA . SER A 1 109 ? 14.211 8.914 2.805 1 98.94 109 SER A CA 1
ATOM 822 C C . SER A 1 109 ? 15.656 8.484 3.051 1 98.94 109 SER A C 1
ATOM 824 O O . SER A 1 109 ? 16.062 7.391 2.643 1 98.94 109 SER A O 1
ATOM 826 N N . ARG A 1 110 ? 16.375 9.352 3.691 1 98.88 110 ARG A N 1
ATOM 827 C CA . ARG A 1 110 ? 17.766 9.023 4 1 98.88 110 ARG A CA 1
ATOM 828 C C . ARG A 1 110 ? 17.859 7.793 4.895 1 98.88 110 ARG A C 1
ATOM 830 O O . ARG A 1 110 ? 18.734 6.941 4.703 1 98.88 110 ARG A O 1
ATOM 837 N N . GLN A 1 111 ? 17.016 7.738 5.883 1 98.88 111 GLN A N 1
ATOM 838 C CA . GLN A 1 111 ? 16.984 6.582 6.773 1 98.88 111 GLN A CA 1
ATOM 839 C C . GLN A 1 111 ? 16.672 5.305 6 1 98.88 111 GLN A C 1
ATOM 841 O O . GLN A 1 111 ? 17.297 4.266 6.219 1 98.88 111 GLN A O 1
ATOM 846 N N . ILE A 1 112 ? 15.734 5.371 5.133 1 98.88 112 ILE A N 1
ATOM 847 C CA . ILE A 1 112 ? 15.32 4.227 4.332 1 98.88 112 ILE A CA 1
ATOM 848 C C . ILE A 1 112 ? 16.469 3.785 3.428 1 98.88 112 ILE A C 1
ATOM 850 O O . ILE A 1 112 ? 16.781 2.594 3.342 1 98.88 112 ILE A O 1
ATOM 854 N N . ILE A 1 1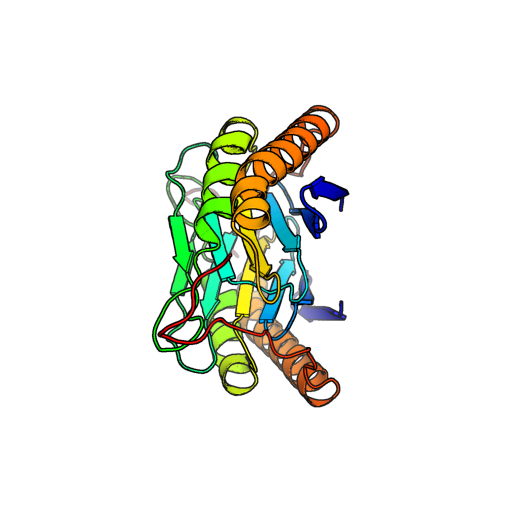13 ? 17.125 4.777 2.773 1 98.75 113 ILE A N 1
ATOM 855 C CA . ILE A 1 113 ? 18.234 4.484 1.883 1 98.75 113 ILE A CA 1
ATOM 856 C C . ILE A 1 113 ? 19.359 3.795 2.664 1 98.75 113 ILE A C 1
ATOM 858 O O . ILE A 1 113 ? 19.906 2.785 2.217 1 98.75 113 ILE A O 1
ATOM 862 N N . SER A 1 114 ? 19.672 4.387 3.824 1 98.75 114 SER A N 1
ATOM 863 C CA . SER A 1 114 ? 20.703 3.787 4.668 1 98.75 114 SER A CA 1
ATOM 864 C C . SER A 1 114 ? 20.344 2.354 5.043 1 98.75 114 SER A C 1
ATOM 866 O O . SER A 1 114 ? 21.203 1.468 5.023 1 98.75 114 SER A O 1
ATOM 868 N N . TRP A 1 115 ? 19.156 2.082 5.426 1 98.69 115 TRP A N 1
ATOM 869 C CA . TRP A 1 115 ? 18.688 0.754 5.805 1 98.69 115 TRP A CA 1
ATOM 870 C C . TRP A 1 115 ? 18.781 -0.214 4.629 1 98.69 115 TRP A C 1
ATOM 872 O O . TRP A 1 115 ? 19.234 -1.354 4.793 1 98.69 115 TRP A O 1
ATOM 882 N N . LEU A 1 116 ? 18.312 0.24 3.479 1 98 116 LEU A N 1
ATOM 883 C CA . LEU A 1 116 ? 18.375 -0.598 2.285 1 98 116 LEU A CA 1
ATOM 884 C C . LEU A 1 116 ? 19.812 -0.995 1.965 1 98 116 LEU A C 1
ATOM 886 O O . LEU A 1 116 ? 20.062 -2.125 1.544 1 98 116 LEU A O 1
ATOM 890 N N . GLN A 1 117 ? 20.719 -0.039 2.062 1 97.88 117 GLN A N 1
ATOM 891 C CA . GLN A 1 117 ? 22.141 -0.323 1.805 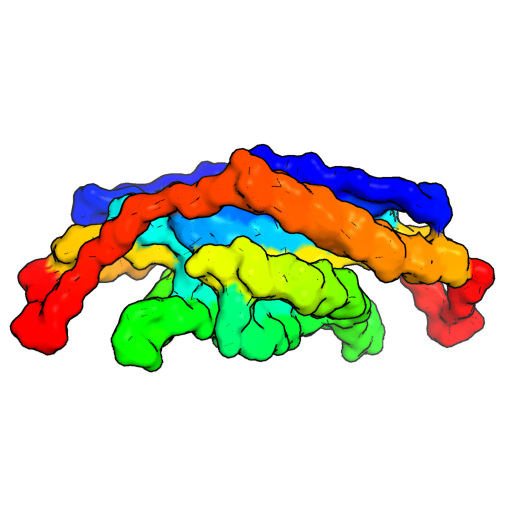1 97.88 117 GLN A CA 1
ATOM 892 C C . GLN A 1 117 ? 22.672 -1.348 2.797 1 97.88 117 GLN A C 1
ATOM 894 O O . GLN A 1 117 ? 23.5 -2.188 2.438 1 97.88 117 GLN A O 1
ATOM 899 N N . ALA A 1 118 ? 22.203 -1.296 3.998 1 97.94 118 ALA A N 1
ATOM 900 C CA . ALA A 1 118 ? 22.656 -2.209 5.043 1 97.94 118 ALA A CA 1
ATOM 901 C C . ALA A 1 118 ? 21.938 -3.553 4.949 1 97.94 118 ALA A C 1
ATOM 903 O O . ALA A 1 118 ? 22.422 -4.559 5.477 1 97.94 118 ALA A O 1
ATOM 904 N N . HIS A 1 119 ? 20.797 -3.527 4.352 1 97.12 119 HIS A N 1
ATOM 905 C CA . HIS A 1 119 ? 19.984 -4.727 4.207 1 97.12 119 HIS A CA 1
ATOM 906 C C . HIS A 1 119 ? 19.609 -4.965 2.752 1 97.12 119 HIS A C 1
ATOM 908 O O . HIS A 1 119 ? 18.438 -4.863 2.389 1 97.12 119 HIS A O 1
ATOM 914 N N . PRO A 1 120 ? 20.516 -5.348 1.945 1 94.19 120 PRO A N 1
ATOM 915 C CA . PRO A 1 120 ? 20.172 -5.562 0.539 1 94.19 120 PRO A CA 1
ATOM 916 C C . PRO A 1 120 ? 19.031 -6.562 0.359 1 94.19 120 PRO A C 1
ATOM 918 O O . PRO A 1 120 ? 18.969 -7.57 1.07 1 94.19 120 PRO A O 1
ATOM 921 N N . VAL A 1 121 ? 18.109 -6.254 -0.487 1 92.06 121 VAL A N 1
ATOM 922 C CA . VAL A 1 121 ? 16.953 -7.105 -0.748 1 92.06 121 VAL A CA 1
ATOM 923 C C . VAL A 1 121 ? 17.406 -8.43 -1.35 1 92.06 121 VAL A C 1
ATOM 925 O O . VAL A 1 121 ? 18.188 -8.445 -2.301 1 92.06 121 VAL A O 1
ATOM 928 N N . GLN A 1 122 ? 16.984 -9.422 -0.67 1 90.56 122 GLN A N 1
ATOM 929 C CA . GLN A 1 122 ? 17.25 -10.773 -1.144 1 90.56 122 GLN A CA 1
ATOM 930 C C . GLN A 1 122 ? 15.961 -11.57 -1.279 1 90.56 122 GLN A C 1
ATOM 932 O O . GLN A 1 122 ? 15.141 -11.602 -0.359 1 90.56 122 GLN A O 1
ATOM 937 N N . ALA A 1 123 ? 15.758 -12.102 -2.432 1 91.44 123 ALA A N 1
ATOM 938 C CA . ALA A 1 123 ? 14.586 -12.938 -2.684 1 91.44 123 ALA A CA 1
ATOM 939 C C . ALA A 1 123 ? 14.891 -14.023 -3.705 1 91.44 123 ALA A C 1
ATOM 941 O O . ALA A 1 123 ? 15.836 -13.898 -4.496 1 91.44 123 ALA A O 1
ATOM 942 N N . GLU A 1 124 ? 14.164 -15.102 -3.545 1 90 124 GLU A N 1
ATOM 943 C CA . GLU A 1 124 ? 14.297 -16.141 -4.555 1 90 124 GLU A CA 1
ATOM 944 C C . GLU A 1 124 ? 13.766 -15.68 -5.906 1 90 124 GLU A C 1
ATOM 946 O O . GLU A 1 124 ? 12.742 -14.992 -5.973 1 90 124 GLU A O 1
ATOM 951 N N . LYS A 1 125 ? 14.461 -16.062 -6.941 1 90.12 125 LYS A N 1
ATOM 952 C CA . LYS A 1 125 ? 14.016 -15.711 -8.281 1 90.12 125 LYS A CA 1
ATOM 953 C C . LYS A 1 125 ? 12.828 -16.562 -8.711 1 90.12 125 LYS A C 1
ATOM 955 O O . LYS A 1 125 ? 12.859 -17.797 -8.578 1 90.12 125 LYS A O 1
ATOM 960 N N . PRO A 1 126 ? 11.82 -15.93 -9.125 1 90.94 126 PRO A N 1
ATOM 961 C CA . PRO A 1 126 ? 10.703 -16.734 -9.641 1 90.94 126 PRO A CA 1
ATOM 962 C C . PRO A 1 126 ? 11.07 -17.516 -10.898 1 90.94 126 PRO A C 1
ATOM 964 O O . PRO A 1 126 ? 11.961 -17.094 -11.656 1 90.94 126 PRO A O 1
ATOM 967 N N . GLU A 1 127 ? 10.414 -18.641 -11.008 1 88.38 127 GLU A N 1
ATOM 968 C CA . GLU A 1 127 ? 10.523 -19.422 -12.234 1 88.38 127 GLU A CA 1
ATOM 969 C C . GLU A 1 127 ? 9.305 -19.203 -13.133 1 88.38 127 GLU A C 1
ATOM 971 O O . GLU A 1 127 ? 8.164 -19.328 -12.68 1 88.38 127 GLU A O 1
ATOM 976 N N . TYR A 1 128 ? 9.594 -18.906 -14.438 1 84.88 128 TYR A N 1
ATOM 977 C CA . TYR A 1 128 ? 8.523 -18.719 -15.406 1 84.88 128 TYR A CA 1
ATOM 978 C C . TYR A 1 128 ? 8.562 -19.781 -16.484 1 84.88 128 TYR A C 1
ATOM 980 O O . TYR A 1 128 ? 9.609 -20.375 -16.75 1 84.88 128 TYR A O 1
ATOM 988 N N . TYR A 1 129 ? 7.375 -20.031 -17 1 82.06 129 TYR A N 1
ATOM 989 C CA . TYR A 1 129 ? 7.355 -20.906 -18.188 1 82.06 129 TYR A CA 1
ATOM 990 C C . TYR A 1 129 ? 8.07 -20.234 -19.359 1 82.06 129 TYR A C 1
ATOM 992 O O . TYR A 1 129 ? 7.973 -19.031 -19.547 1 82.06 129 TYR A O 1
ATOM 1000 N N . GLY A 1 130 ? 8.742 -21.125 -20.094 1 75.25 130 GLY A N 1
ATOM 1001 C CA . GLY A 1 130 ? 9.352 -20.625 -21.328 1 75.25 130 GLY A CA 1
ATOM 1002 C C . GLY A 1 130 ? 8.328 -20.25 -22.375 1 75.25 130 GLY A C 1
ATOM 1003 O O . GLY A 1 130 ? 7.137 -20.531 -22.234 1 75.25 130 GLY A O 1
ATOM 1004 N N . GLN A 1 131 ? 8.719 -19.562 -23.484 1 74.69 131 GLN A N 1
ATOM 1005 C CA . GLN A 1 131 ? 7.844 -19.078 -24.547 1 74.69 131 GLN A CA 1
ATOM 1006 C C . GLN A 1 131 ? 7.012 -20.203 -25.141 1 74.69 131 GLN A C 1
ATOM 1008 O O . GLN A 1 131 ? 5.871 -20 -25.562 1 74.69 131 GLN A O 1
ATOM 1013 N N . ASP A 1 132 ? 7.551 -21.375 -25.109 1 78.56 132 ASP A N 1
ATOM 1014 C CA . ASP A 1 132 ? 6.883 -22.5 -25.75 1 78.56 132 ASP A CA 1
ATOM 1015 C C . ASP A 1 132 ? 6.262 -23.438 -24.719 1 78.56 132 ASP A C 1
ATOM 1017 O O . ASP A 1 132 ? 5.848 -24.547 -25.047 1 78.56 132 ASP A O 1
ATOM 1021 N N . GLU A 1 133 ? 6.258 -22.938 -23.5 1 81.38 133 GLU A N 1
ATOM 1022 C CA . GLU A 1 133 ? 5.711 -23.766 -22.422 1 81.38 133 GLU A CA 1
ATOM 1023 C C . GLU A 1 133 ? 4.414 -23.188 -21.875 1 81.38 133 GLU A C 1
ATOM 1025 O O . GLU A 1 133 ? 4.219 -21.969 -21.891 1 81.38 133 GLU A O 1
ATOM 1030 N N . GLN A 1 134 ? 3.404 -24.125 -21.531 1 83.25 134 GLN A N 1
ATOM 1031 C CA . GLN A 1 134 ? 2.158 -23.703 -20.906 1 83.25 134 GLN A CA 1
ATOM 1032 C C . GLN A 1 134 ? 1.843 -24.562 -19.672 1 83.25 134 GLN A C 1
ATOM 1034 O O . GLN A 1 134 ? 2.264 -25.719 -19.594 1 83.25 134 GLN A O 1
ATOM 1039 N N . PRO A 1 135 ? 1.224 -24 -18.703 1 82.94 135 PRO A N 1
ATOM 1040 C CA . PRO A 1 135 ? 0.828 -24.781 -17.516 1 82.94 135 PRO A CA 1
ATOM 1041 C C . PRO A 1 135 ? 0.053 -26.047 -17.891 1 82.94 135 PRO A C 1
ATOM 1043 O O . PRO A 1 135 ? -0.735 -26.031 -18.828 1 82.94 135 PRO A 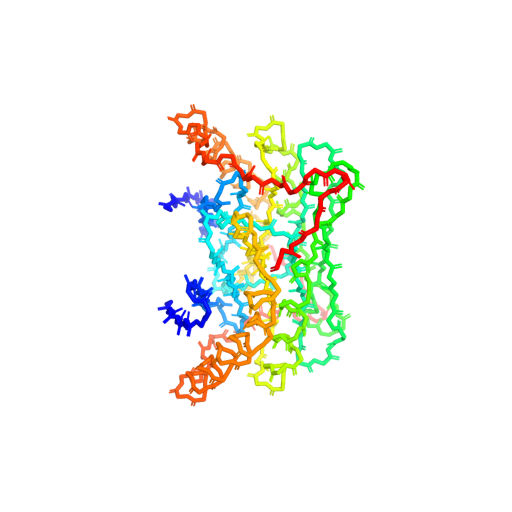O 1
ATOM 1046 N N . ARG A 1 136 ? 0.592 -27.078 -17.234 1 81.56 136 ARG A N 1
ATOM 1047 C CA . ARG A 1 136 ? -0.09 -28.359 -17.438 1 81.56 136 ARG A CA 1
ATOM 1048 C C . ARG A 1 136 ? -1.331 -28.469 -16.562 1 81.56 136 ARG A C 1
ATOM 1050 O O . ARG A 1 136 ? -1.396 -27.859 -15.492 1 81.56 136 ARG A O 1
ATOM 1057 N N . MET B 1 1 ? -3.584 -4.648 13.039 1 92.44 1 MET B N 1
ATOM 1058 C CA . MET B 1 1 ? -3.396 -5.391 11.797 1 92.44 1 MET B CA 1
ATOM 1059 C C . MET B 1 1 ? -4.004 -6.785 11.898 1 92.44 1 MET B C 1
ATOM 1061 O O . MET B 1 1 ? -3.916 -7.43 12.945 1 92.44 1 MET B O 1
ATOM 1065 N N . ALA B 1 2 ? -4.688 -7.16 10.844 1 97.81 2 ALA B N 1
ATOM 1066 C CA . ALA B 1 2 ? -5.316 -8.477 10.766 1 97.81 2 ALA B CA 1
ATOM 1067 C C . ALA B 1 2 ? -4.785 -9.266 9.578 1 97.81 2 ALA B C 1
ATOM 1069 O O . ALA B 1 2 ? -4.539 -8.703 8.508 1 97.81 2 ALA B O 1
ATOM 1070 N N . THR B 1 3 ? -4.566 -10.586 9.805 1 98.69 3 THR B N 1
ATOM 1071 C CA . THR B 1 3 ? -4.074 -11.477 8.758 1 98.69 3 THR B CA 1
ATOM 1072 C C . THR B 1 3 ? -5.102 -12.555 8.43 1 98.69 3 THR B C 1
ATOM 1074 O O . THR B 1 3 ? -5.688 -13.148 9.336 1 98.69 3 THR B O 1
ATOM 1077 N N . PHE B 1 4 ? -5.352 -12.75 7.191 1 98.88 4 PHE B N 1
ATOM 1078 C CA . PHE B 1 4 ? -6.273 -13.758 6.691 1 98.88 4 PHE B CA 1
ATOM 1079 C C . PHE B 1 4 ? -5.562 -14.727 5.746 1 98.88 4 PHE B C 1
ATOM 1081 O O . PHE B 1 4 ? -4.68 -14.32 4.984 1 98.88 4 PHE B O 1
ATOM 1088 N N . THR B 1 5 ? -5.902 -15.984 5.816 1 98.81 5 THR B N 1
ATOM 1089 C CA . THR B 1 5 ? -5.262 -16.984 4.965 1 98.81 5 THR B CA 1
ATOM 1090 C C . THR B 1 5 ? -6.297 -17.922 4.344 1 98.81 5 THR B C 1
ATOM 1092 O O . THR B 1 5 ? -7.402 -18.062 4.871 1 98.81 5 THR B O 1
ATOM 1095 N N . THR B 1 6 ? -5.996 -18.438 3.215 1 98.81 6 THR B N 1
ATOM 1096 C CA . THR B 1 6 ? -6.762 -19.469 2.523 1 98.81 6 THR B CA 1
ATOM 1097 C C . THR B 1 6 ? -5.836 -20.391 1.739 1 98.81 6 THR B C 1
ATOM 1099 O O . THR B 1 6 ? -4.707 -20.016 1.408 1 98.81 6 THR B O 1
ATOM 1102 N N . GLU B 1 7 ? -6.289 -21.547 1.556 1 98.69 7 GLU B N 1
ATOM 1103 C CA . GLU B 1 7 ? -5.504 -22.531 0.823 1 98.69 7 GLU B CA 1
ATOM 1104 C C . GLU B 1 7 ? -6.387 -23.359 -0.103 1 98.69 7 GLU B C 1
ATOM 1106 O O . GLU B 1 7 ? -7.488 -23.766 0.278 1 98.69 7 GLU B O 1
ATOM 1111 N N . GLN B 1 8 ? -5.922 -23.5 -1.288 1 98.44 8 GLN B N 1
ATOM 1112 C CA . GLN B 1 8 ? -6.559 -24.359 -2.287 1 98.44 8 GLN B CA 1
ATOM 1113 C C . GLN B 1 8 ? -5.555 -24.812 -3.342 1 98.44 8 GLN B C 1
ATOM 1115 O O . GLN B 1 8 ? -4.598 -24.094 -3.65 1 98.44 8 GLN B O 1
ATOM 1120 N N . ALA B 1 9 ? -5.719 -25.953 -3.918 1 98.06 9 ALA B N 1
ATOM 1121 C CA . ALA B 1 9 ? -4.926 -26.516 -5.012 1 98.06 9 ALA B CA 1
ATOM 1122 C C . ALA B 1 9 ? -3.439 -26.531 -4.66 1 98.06 9 ALA B C 1
ATOM 1124 O O . ALA B 1 9 ? -2.59 -26.281 -5.52 1 98.06 9 ALA B O 1
ATOM 1125 N N . GLY B 1 10 ? -3.096 -26.641 -3.404 1 97.38 10 GLY B N 1
ATOM 1126 C CA . GLY B 1 10 ? -1.737 -26.906 -2.965 1 97.38 10 GLY B CA 1
ATOM 1127 C C . GLY B 1 10 ? -0.936 -25.656 -2.689 1 97.38 10 GLY B C 1
ATOM 1128 O O . GLY B 1 10 ? 0.28 -25.719 -2.49 1 97.38 10 GLY B O 1
ATOM 1129 N N . TYR B 1 11 ? -1.53 -24.469 -2.711 1 97.94 11 TYR B N 1
ATOM 1130 C CA . TYR B 1 11 ? -0.792 -23.266 -2.33 1 97.94 11 TYR B CA 1
ATOM 1131 C C . TYR B 1 11 ? -1.657 -22.344 -1.488 1 97.94 11 TYR B C 1
ATOM 1133 O O . TYR B 1 11 ? -2.875 -22.516 -1.412 1 97.94 11 TYR B O 1
ATOM 1141 N N . GLN B 1 12 ? -1.035 -21.422 -0.826 1 98.5 12 GLN B N 1
ATOM 1142 C CA . GLN B 1 12 ? -1.683 -20.5 0.11 1 98.5 12 GLN B CA 1
ATOM 1143 C C . GLN B 1 12 ? -1.649 -19.078 -0.408 1 98.5 12 GLN B C 1
ATOM 1145 O O . GLN B 1 12 ? -0.687 -18.672 -1.062 1 98.5 12 GLN B O 1
ATOM 1150 N N . MET B 1 13 ? -2.703 -18.344 -0.149 1 98.75 13 MET B N 1
ATOM 1151 C CA . MET B 1 13 ? -2.76 -16.891 -0.274 1 98.75 13 MET B CA 1
ATOM 1152 C C . MET B 1 13 ? -3.016 -16.234 1.08 1 98.75 13 MET B C 1
ATOM 1154 O O . MET B 1 13 ? -3.686 -16.812 1.938 1 98.75 13 MET B O 1
ATOM 1158 N N . GLN B 1 14 ? -2.518 -15.109 1.195 1 98.88 14 GLN B N 1
ATOM 1159 C CA . GLN B 1 14 ? -2.674 -14.344 2.43 1 98.88 14 GLN B CA 1
ATOM 1160 C C . GLN B 1 14 ? -3.027 -12.891 2.137 1 98.88 14 GLN B C 1
ATOM 1162 O O . GLN B 1 14 ? -2.557 -12.32 1.15 1 98.88 14 GLN B O 1
ATOM 1167 N N . ALA B 1 15 ? -3.889 -12.344 3.002 1 98.88 15 ALA B N 1
ATOM 1168 C CA . ALA B 1 15 ? -4.168 -10.906 2.992 1 98.88 15 ALA B CA 1
ATOM 1169 C C . ALA B 1 15 ? -3.887 -10.281 4.355 1 98.88 15 ALA B C 1
ATOM 1171 O O . ALA B 1 15 ? -4.375 -10.766 5.379 1 98.88 15 ALA B O 1
ATOM 1172 N N . ILE B 1 16 ? -3.049 -9.289 4.336 1 98.81 16 ILE B N 1
ATOM 1173 C CA . ILE B 1 16 ? -2.82 -8.5 5.543 1 98.81 16 ILE B CA 1
ATOM 1174 C C . ILE B 1 16 ? -3.543 -7.16 5.426 1 98.81 16 ILE B C 1
ATOM 1176 O O . ILE B 1 16 ? -3.365 -6.438 4.441 1 98.81 16 ILE B O 1
ATOM 1180 N N . LEU B 1 17 ? -4.375 -6.887 6.387 1 98.81 17 LEU B N 1
ATOM 1181 C CA . LEU B 1 17 ? -5.168 -5.664 6.406 1 98.81 17 LEU B CA 1
ATOM 1182 C C . LEU B 1 17 ? -4.68 -4.715 7.496 1 98.81 17 LEU B C 1
ATOM 1184 O O . LEU B 1 17 ? -4.59 -5.102 8.664 1 98.81 17 LEU B O 1
ATOM 1188 N N . GLN B 1 18 ? -4.301 -3.555 7.137 1 98.38 18 GLN B N 1
ATOM 1189 C CA . GLN B 1 18 ? -3.961 -2.473 8.055 1 98.38 18 GLN B CA 1
ATOM 1190 C C . GLN B 1 18 ? -4.98 -1.341 7.973 1 98.38 18 GLN B C 1
ATOM 1192 O O . GLN B 1 18 ? -5.316 -0.877 6.883 1 98.38 18 GLN B O 1
ATOM 1197 N N . VAL B 1 19 ? -5.477 -0.968 9.125 1 98.19 19 VAL B N 1
ATOM 1198 C CA . VAL B 1 19 ? -6.332 0.212 9.203 1 98.19 19 VAL B CA 1
ATOM 1199 C C . VAL B 1 19 ? -5.484 1.445 9.508 1 98.19 19 VAL B C 1
ATOM 1201 O O . VAL B 1 19 ? -4.73 1.463 10.484 1 98.19 19 VAL B O 1
ATOM 1204 N N . ILE B 1 20 ? -5.562 2.514 8.711 1 98.12 20 ILE B N 1
ATOM 1205 C CA . ILE B 1 20 ? -4.879 3.791 8.883 1 98.12 20 ILE B CA 1
ATOM 1206 C C . ILE B 1 20 ? -5.895 4.93 8.836 1 98.12 20 ILE B C 1
ATOM 1208 O O . ILE B 1 20 ? -6.305 5.355 7.75 1 98.12 20 ILE B O 1
ATOM 1212 N N . GLY B 1 21 ? -6.234 5.48 9.984 1 97.25 21 GLY B N 1
ATOM 1213 C CA . GLY B 1 21 ? -7.406 6.34 10.023 1 97.25 21 GLY B CA 1
ATOM 1214 C C . GLY B 1 21 ? -8.672 5.645 9.555 1 97.25 21 GLY B C 1
ATOM 1215 O O . GLY B 1 21 ? -9.016 4.566 10.055 1 97.25 21 GLY B O 1
ATOM 1216 N N . TYR B 1 22 ? -9.352 6.203 8.5 1 97.12 22 TYR B N 1
ATOM 1217 C CA . TYR B 1 22 ? -10.555 5.609 7.93 1 97.12 22 TYR B CA 1
ATOM 1218 C C . TYR B 1 22 ? -10.211 4.727 6.734 1 97.12 22 TYR B C 1
ATOM 1220 O O . TYR B 1 22 ? -11.102 4.172 6.086 1 97.12 22 TYR B O 1
ATOM 1228 N N . ASP B 1 23 ? -8.969 4.668 6.406 1 98.25 23 ASP B N 1
ATOM 1229 C CA . ASP B 1 23 ? -8.531 4.039 5.16 1 98.25 23 ASP B CA 1
ATOM 1230 C C . ASP B 1 23 ? -8 2.633 5.414 1 98.25 23 ASP B C 1
ATOM 1232 O O . ASP B 1 23 ? -7.602 2.305 6.535 1 98.25 23 ASP B O 1
ATOM 1236 N N . LEU B 1 24 ? -8.031 1.817 4.391 1 98.75 24 LEU B N 1
ATOM 1237 C CA . LEU B 1 24 ? -7.539 0.445 4.465 1 98.75 24 LEU B CA 1
ATOM 1238 C C . LEU B 1 24 ? -6.359 0.234 3.521 1 98.75 24 LEU B C 1
ATOM 1240 O O . LEU B 1 24 ? -6.367 0.733 2.395 1 98.75 24 LEU B O 1
ATOM 1244 N N . LEU B 1 25 ? -5.379 -0.43 3.971 1 98.94 25 LEU B N 1
ATOM 1245 C CA . LEU B 1 25 ? -4.316 -1.023 3.166 1 98.94 25 LEU B CA 1
ATOM 1246 C C . LEU B 1 25 ? -4.367 -2.547 3.236 1 98.94 25 LEU B C 1
ATOM 1248 O O . LEU B 1 25 ? -4.289 -3.125 4.32 1 98.94 25 LEU B O 1
ATOM 1252 N N . ILE B 1 26 ? -4.523 -3.203 2.104 1 98.94 26 ILE B N 1
ATOM 1253 C CA . ILE B 1 26 ? -4.598 -4.66 2.037 1 98.94 26 ILE B CA 1
ATOM 1254 C C . ILE B 1 26 ? -3.465 -5.191 1.161 1 98.94 26 ILE B C 1
ATOM 1256 O O . ILE B 1 26 ? -3.314 -4.777 0.01 1 98.94 26 ILE B O 1
ATOM 1260 N N . VAL B 1 27 ? -2.688 -6.039 1.676 1 98.94 27 VAL B N 1
ATOM 1261 C CA . VAL B 1 27 ? -1.565 -6.652 0.972 1 98.94 27 VAL B CA 1
ATOM 1262 C C . VAL B 1 27 ? -1.854 -8.133 0.726 1 98.94 27 VAL B C 1
ATOM 1264 O O . VAL B 1 27 ? -1.892 -8.93 1.666 1 98.94 27 VAL B O 1
ATOM 1267 N N . VAL B 1 28 ? -2.051 -8.484 -0.505 1 98.94 28 VAL B N 1
ATOM 1268 C CA . VAL B 1 28 ? -2.346 -9.867 -0.867 1 98.94 28 VAL B CA 1
ATOM 1269 C C . VAL B 1 28 ? -1.103 -10.523 -1.466 1 98.94 28 VAL B C 1
ATOM 1271 O O . VAL B 1 28 ? -0.545 -10.031 -2.447 1 98.94 28 VAL B O 1
ATOM 1274 N N . THR B 1 29 ? -0.663 -11.578 -0.878 1 98.81 29 THR B N 1
ATOM 1275 C CA . THR B 1 29 ? 0.497 -12.328 -1.344 1 98.81 29 THR B CA 1
ATOM 1276 C C . THR B 1 29 ? 0.211 -13.828 -1.331 1 98.81 29 THR B C 1
ATOM 1278 O O . THR B 1 29 ? -0.78 -14.266 -0.746 1 98.81 29 THR B O 1
ATOM 1281 N N . GLY B 1 30 ? 1.094 -14.586 -1.991 1 98.31 30 GLY B N 1
ATOM 1282 C CA . GLY B 1 30 ? 0.931 -16.031 -1.958 1 98.31 30 GLY B CA 1
ATOM 1283 C C . GLY B 1 30 ? 1.843 -16.75 -2.93 1 98.31 30 GLY B C 1
ATOM 1284 O O . GLY B 1 30 ? 2.508 -16.125 -3.754 1 98.31 30 GLY B O 1
ATOM 1285 N N . GLY B 1 31 ? 1.742 -18.047 -2.812 1 97.75 31 GLY B N 1
ATOM 1286 C CA . GLY B 1 31 ? 2.525 -18.906 -3.686 1 97.75 31 GLY B CA 1
ATOM 1287 C C . GLY B 1 31 ? 3.982 -19.016 -3.271 1 97.75 31 GLY B C 1
ATOM 1288 O O . GLY B 1 31 ? 4.309 -18.859 -2.092 1 97.75 31 GLY B O 1
ATOM 1289 N N . THR B 1 32 ? 4.82 -19.312 -4.219 1 96.88 32 THR B N 1
ATOM 1290 C CA . THR B 1 32 ? 6.223 -19.609 -3.943 1 96.88 32 THR B CA 1
ATOM 1291 C C . THR B 1 32 ? 7.047 -18.328 -3.904 1 96.88 32 THR B C 1
ATOM 1293 O O . THR B 1 32 ? 8.055 -18.25 -3.197 1 96.88 32 THR B O 1
ATOM 1296 N N . ASN B 1 33 ? 6.637 -17.344 -4.629 1 96.5 33 ASN B N 1
ATOM 1297 C CA . ASN B 1 33 ? 7.379 -16.094 -4.73 1 96.5 33 ASN B CA 1
ATOM 1298 C C . ASN B 1 33 ? 6.465 -14.883 -4.574 1 96.5 33 ASN B C 1
ATOM 1300 O O . ASN B 1 33 ? 6.191 -14.18 -5.547 1 96.5 33 ASN B O 1
ATOM 1304 N N . PRO B 1 34 ? 6.035 -14.625 -3.307 1 97.31 34 PRO B N 1
ATOM 1305 C CA . PRO B 1 34 ? 5.234 -13.414 -3.092 1 97.31 34 PRO B CA 1
ATOM 1306 C C . PRO B 1 34 ? 5.926 -12.148 -3.594 1 97.31 34 PRO B C 1
ATOM 1308 O O . PRO B 1 34 ? 7.156 -12.055 -3.547 1 97.31 34 PRO B O 1
ATOM 1311 N N . HIS B 1 35 ? 5.258 -11.156 -4.074 1 98.19 35 HIS B N 1
ATOM 1312 C CA . HIS B 1 35 ? 5.734 -9.883 -4.605 1 98.19 35 HIS B CA 1
ATOM 1313 C C . HIS B 1 35 ? 4.609 -8.859 -4.664 1 98.19 35 HIS B C 1
ATOM 1315 O O . HIS B 1 35 ? 3.531 -9.078 -4.109 1 98.19 35 HIS B O 1
ATOM 1321 N N . ILE B 1 36 ? 4.816 -7.707 -5.199 1 98.69 36 ILE B N 1
ATOM 1322 C CA . ILE B 1 36 ? 3.791 -6.727 -5.543 1 98.69 36 ILE B CA 1
ATOM 1323 C C . ILE B 1 36 ? 3.684 -6.602 -7.059 1 98.69 36 ILE B C 1
ATOM 1325 O O . ILE B 1 36 ? 4.543 -5.988 -7.699 1 98.69 36 ILE B O 1
ATOM 1329 N N . GLY B 1 37 ? 2.648 -7.195 -7.59 1 98.44 37 GLY B N 1
ATOM 1330 C CA . GLY B 1 37 ? 2.471 -7.172 -9.031 1 98.44 37 GLY B CA 1
ATOM 1331 C C . GLY B 1 37 ? 1.65 -5.988 -9.516 1 98.44 37 GLY B C 1
ATOM 1332 O O . GLY B 1 37 ? 1.802 -5.543 -10.656 1 98.44 37 GLY B O 1
ATOM 1333 N N . ASP B 1 38 ? 0.774 -5.551 -8.719 1 98.62 38 ASP B N 1
ATOM 1334 C CA . ASP B 1 38 ? -0.067 -4.406 -9.062 1 98.62 38 ASP B CA 1
ATOM 1335 C C . ASP B 1 38 ? -0.568 -3.697 -7.805 1 98.62 38 ASP B C 1
ATOM 1337 O O . ASP B 1 38 ? -0.351 -4.172 -6.688 1 98.62 38 ASP B O 1
ATOM 1341 N N . VAL B 1 39 ? -1.155 -2.541 -7.949 1 98.88 39 VAL B N 1
ATOM 1342 C CA . VAL B 1 39 ? -1.786 -1.737 -6.91 1 98.88 39 VAL B CA 1
ATOM 1343 C C . VAL B 1 39 ? -3.148 -1.245 -7.395 1 98.88 39 VAL B C 1
ATOM 1345 O O . VAL B 1 39 ? -3.242 -0.565 -8.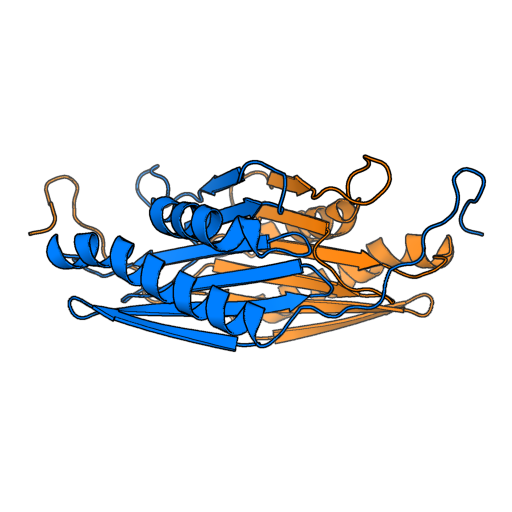414 1 98.88 39 VAL B O 1
ATOM 1348 N N . THR B 1 40 ? -4.176 -1.582 -6.703 1 98.88 40 THR B N 1
ATOM 1349 C CA . THR B 1 40 ? -5.527 -1.109 -6.984 1 98.88 40 THR B CA 1
ATOM 1350 C C . THR B 1 40 ? -5.992 -0.133 -5.91 1 98.88 40 THR B C 1
ATOM 1352 O O . THR B 1 40 ? -5.852 -0.404 -4.715 1 98.88 40 THR B O 1
ATOM 1355 N N . THR B 1 41 ? -6.488 0.998 -6.328 1 98.88 41 THR B N 1
ATOM 1356 C CA . THR B 1 41 ? -6.973 2.018 -5.402 1 98.88 41 THR B CA 1
ATOM 1357 C C . THR B 1 41 ? -8.453 2.293 -5.629 1 98.88 41 THR B C 1
ATOM 1359 O O . THR B 1 41 ? -8.93 2.285 -6.77 1 98.88 41 THR B O 1
ATOM 1362 N N . LEU B 1 42 ? -9.156 2.512 -4.555 1 98.62 42 LEU B N 1
ATOM 1363 C CA . LEU B 1 42 ? -10.578 2.801 -4.656 1 98.62 42 LEU B CA 1
ATOM 1364 C C . LEU B 1 42 ? -11.086 3.486 -3.391 1 98.62 42 LEU B C 1
ATOM 1366 O O . LEU B 1 42 ? -10.398 3.488 -2.365 1 98.62 42 LEU B O 1
ATOM 1370 N N . THR B 1 43 ? -12.234 4.117 -3.488 1 98 43 THR B N 1
ATOM 1371 C CA . THR B 1 43 ? -13.094 4.508 -2.371 1 98 43 THR B CA 1
ATOM 1372 C C . THR B 1 43 ? -14.453 3.834 -2.473 1 98 43 THR B C 1
ATOM 1374 O O . THR B 1 43 ? -14.695 3.047 -3.391 1 98 43 THR B O 1
ATOM 1377 N N . ALA B 1 44 ? -15.281 4.18 -1.515 1 96.19 44 ALA B N 1
ATOM 1378 C CA . ALA B 1 44 ? -16.641 3.623 -1.56 1 96.19 44 ALA B CA 1
ATOM 1379 C C . ALA B 1 44 ? -17.375 4.078 -2.812 1 96.19 44 ALA B C 1
ATOM 1381 O O . ALA B 1 44 ? -18.266 3.379 -3.309 1 96.19 44 ALA B O 1
ATOM 1382 N N . SER B 1 45 ? -16.922 5.258 -3.383 1 95.12 45 SER B N 1
ATOM 1383 C CA . SER B 1 45 ? -17.734 5.863 -4.426 1 95.12 45 SER B CA 1
ATOM 1384 C C . SER B 1 45 ? -16.953 6.027 -5.723 1 95.12 45 SER B C 1
ATOM 1386 O O . SER B 1 45 ? -17.469 6.582 -6.695 1 95.12 45 SER B O 1
ATOM 1388 N N . THR B 1 46 ? -15.805 5.594 -5.754 1 94.19 46 THR B N 1
ATOM 1389 C CA . THR B 1 46 ? -15.031 5.762 -6.98 1 94.19 46 THR B CA 1
ATOM 1390 C C . THR B 1 46 ? -14.82 4.418 -7.672 1 94.19 46 THR B C 1
ATOM 1392 O O . THR B 1 46 ? -14.82 3.373 -7.023 1 94.19 46 THR B O 1
ATOM 1395 N N . VAL B 1 47 ? -14.562 4.457 -9 1 94.75 47 VAL B N 1
ATOM 1396 C CA . VAL B 1 47 ? -14.18 3.27 -9.758 1 94.75 47 VAL B CA 1
ATOM 1397 C C . VAL B 1 47 ? -12.75 2.873 -9.422 1 94.75 47 VAL B C 1
ATOM 1399 O O . VAL B 1 47 ? -11.852 3.721 -9.391 1 94.75 47 VAL B O 1
ATOM 1402 N N . PRO B 1 48 ? -12.586 1.594 -9.133 1 97.69 48 PRO B N 1
ATOM 1403 C CA . PRO B 1 48 ? -11.219 1.153 -8.852 1 97.69 48 PRO B CA 1
ATOM 1404 C C . PRO B 1 48 ? -10.25 1.483 -9.992 1 97.69 48 PRO B C 1
ATOM 1406 O O . PRO B 1 48 ? -10.609 1.374 -11.164 1 97.69 48 PRO B O 1
ATOM 1409 N N . GLU B 1 49 ? -9.094 2.018 -9.641 1 98.06 49 GLU B N 1
ATOM 1410 C CA . GLU B 1 49 ? -7.984 2.242 -10.562 1 98.06 49 GLU B CA 1
ATOM 1411 C C . GLU B 1 49 ? -6.812 1.317 -10.242 1 98.06 49 GLU B C 1
ATOM 1413 O O . GLU B 1 49 ? -6.434 1.161 -9.078 1 98.06 49 GLU B O 1
ATOM 1418 N N . THR B 1 50 ? -6.219 0.724 -11.352 1 98.62 50 THR B N 1
ATOM 1419 C CA . THR B 1 50 ? -5.164 -0.258 -11.125 1 98.62 50 THR B CA 1
ATOM 1420 C C . THR B 1 50 ? -3.898 0.119 -11.883 1 98.62 50 THR B C 1
ATOM 1422 O O . THR B 1 50 ? -3.963 0.489 -13.062 1 98.62 50 THR B O 1
ATOM 1425 N N . VAL B 1 51 ? -2.781 0.143 -11.188 1 98.38 51 VAL B N 1
ATOM 1426 C CA . VAL B 1 51 ? -1.457 0.218 -11.797 1 98.38 51 VAL B CA 1
ATOM 1427 C C . VAL B 1 51 ? -0.805 -1.162 -11.781 1 98.38 51 VAL B C 1
ATOM 1429 O O . VAL B 1 51 ? -0.741 -1.817 -10.742 1 98.38 51 VAL B O 1
ATOM 1432 N N . LYS B 1 52 ? -0.382 -1.63 -12.906 1 98.19 52 LYS B N 1
ATOM 1433 C CA . LYS B 1 52 ? 0.325 -2.902 -13.023 1 98.19 52 LYS B CA 1
ATOM 1434 C C . LYS B 1 52 ? 1.827 -2.684 -13.18 1 98.19 52 LYS B C 1
ATOM 1436 O O . LYS B 1 52 ? 2.262 -1.851 -13.977 1 98.19 52 LYS B O 1
ATOM 1441 N N . PHE B 1 53 ? 2.592 -3.369 -12.461 1 98.12 53 PHE B N 1
ATOM 1442 C CA . PHE B 1 53 ? 4.039 -3.27 -12.586 1 98.12 53 PHE B CA 1
ATOM 1443 C C . PHE B 1 53 ? 4.555 -4.164 -13.703 1 98.12 53 PHE B C 1
ATOM 1445 O O . PHE B 1 53 ? 3.92 -5.164 -14.047 1 98.12 53 PHE B O 1
ATOM 1452 N N . PRO B 1 54 ? 5.703 -3.787 -14.25 1 95.31 54 PRO B N 1
ATOM 1453 C CA . PRO B 1 54 ? 6.332 -4.691 -15.219 1 95.31 54 PRO B CA 1
ATOM 1454 C C . PRO B 1 54 ? 6.699 -6.043 -14.602 1 95.31 54 PRO B C 1
ATOM 1456 O O . PRO B 1 54 ? 7.082 -6.109 -13.43 1 95.31 54 PRO B O 1
ATOM 1459 N N . SER B 1 55 ? 6.504 -7.047 -15.32 1 91.81 55 SER B N 1
ATOM 1460 C CA . SER B 1 55 ? 6.883 -8.398 -14.914 1 91.81 55 SER B CA 1
ATOM 1461 C C . SER B 1 55 ? 8.125 -8.875 -15.664 1 91.81 55 SER B C 1
ATOM 1463 O O . SER B 1 55 ? 9.188 -8.258 -15.562 1 91.81 55 SER B O 1
ATOM 1465 N N . HIS B 1 56 ? 8.016 -9.844 -16.5 1 86.88 56 HIS B N 1
ATOM 1466 C CA . HIS B 1 56 ? 9.117 -10.359 -17.297 1 86.88 56 HIS B CA 1
ATOM 1467 C C . HIS B 1 56 ? 8.82 -10.25 -18.797 1 86.88 56 HIS B C 1
ATOM 1469 O O . HIS B 1 56 ? 7.66 -10.258 -19.203 1 86.88 56 HIS B O 1
ATOM 1475 N N . ASP B 1 57 ? 9.82 -10.047 -19.656 1 86.69 57 ASP B N 1
ATOM 1476 C CA . ASP B 1 57 ? 9.758 -10.07 -21.109 1 86.69 57 ASP B CA 1
ATOM 1477 C C . ASP B 1 57 ? 8.844 -8.969 -21.641 1 86.69 57 ASP B C 1
ATOM 1479 O O . ASP B 1 57 ? 8.078 -9.18 -22.578 1 86.69 57 ASP B O 1
ATOM 1483 N N . GLY B 1 58 ? 8.852 -7.844 -20.969 1 86.62 58 GLY B N 1
ATOM 1484 C CA . GLY B 1 58 ? 8.102 -6.688 -21.422 1 86.62 58 GLY B CA 1
ATOM 1485 C C . GLY B 1 58 ? 6.625 -6.762 -21.094 1 86.62 58 GLY B C 1
ATOM 1486 O O . GLY B 1 58 ? 5.848 -5.906 -21.516 1 86.62 58 GLY B O 1
ATOM 1487 N N . ARG B 1 59 ? 6.355 -7.809 -20.453 1 90.5 59 ARG B N 1
ATOM 1488 C CA . ARG B 1 59 ? 4.965 -7.977 -20.047 1 90.5 59 ARG B CA 1
ATOM 1489 C C . ARG B 1 59 ? 4.707 -7.34 -18.688 1 90.5 59 ARG B C 1
ATOM 1491 O O . ARG B 1 59 ? 5.641 -6.898 -18.016 1 90.5 59 ARG B O 1
ATOM 1498 N N . PHE B 1 60 ? 3.43 -7.258 -18.328 1 94.12 60 PHE B N 1
ATOM 1499 C CA . PHE B 1 60 ? 3.01 -6.754 -17.031 1 94.12 60 PHE B CA 1
ATOM 1500 C C . PHE B 1 60 ? 2.439 -7.875 -16.172 1 94.12 60 PHE B C 1
ATOM 1502 O O . PHE B 1 60 ? 1.948 -8.875 -16.688 1 94.12 60 PHE B O 1
ATOM 1509 N N . HIS B 1 61 ? 2.564 -7.641 -14.891 1 94.81 61 HIS B N 1
ATOM 1510 C CA . HIS B 1 61 ? 1.953 -8.586 -13.953 1 94.81 61 HIS B CA 1
ATOM 1511 C C . HIS B 1 61 ? 0.447 -8.68 -14.18 1 94.81 61 HIS B C 1
ATOM 1513 O O . HIS B 1 61 ? -0.198 -7.68 -14.516 1 94.81 61 HIS B O 1
ATOM 1519 N N . LYS B 1 62 ? -0.119 -9.883 -13.914 1 92.81 62 LYS B N 1
ATOM 1520 C CA . LYS B 1 62 ? -1.544 -10.117 -14.133 1 92.81 62 LYS B CA 1
ATOM 1521 C C . LYS B 1 62 ? -2.281 -10.289 -12.812 1 92.81 62 LYS B C 1
ATOM 1523 O O . LYS B 1 62 ? -3.385 -10.836 -12.773 1 92.81 62 LYS B O 1
ATOM 1528 N N . ASP B 1 63 ? -1.729 -9.836 -11.789 1 96.62 63 ASP B N 1
ATOM 1529 C CA . ASP B 1 63 ? -2.275 -9.992 -10.438 1 96.62 63 ASP B CA 1
ATOM 1530 C C . ASP B 1 63 ? -3.518 -9.125 -10.25 1 96.62 63 ASP B C 1
ATOM 1532 O O . ASP B 1 63 ? -4.254 -9.289 -9.273 1 96.62 63 ASP B O 1
ATOM 1536 N N . ASN B 1 64 ? -3.75 -8.281 -11.234 1 97.19 64 ASN B N 1
ATOM 1537 C CA . ASN B 1 64 ? -4.898 -7.387 -11.102 1 97.19 64 ASN B CA 1
ATOM 1538 C C . ASN B 1 64 ? -6.211 -8.164 -11.055 1 97.19 64 ASN B C 1
ATOM 1540 O O . ASN B 1 64 ? -7.207 -7.672 -10.523 1 97.19 64 ASN B O 1
ATOM 1544 N N . PHE B 1 65 ? -6.141 -9.336 -11.57 1 97.38 65 PHE B N 1
ATOM 1545 C CA . PHE B 1 65 ? -7.32 -10.188 -11.445 1 97.38 65 PHE B CA 1
ATOM 1546 C C . PHE B 1 65 ? -7.703 -10.359 -9.977 1 97.38 65 PHE B C 1
ATOM 1548 O O . PHE B 1 65 ? -8.891 -10.375 -9.641 1 97.38 65 PHE B O 1
ATOM 1555 N N . ILE B 1 66 ? -6.762 -10.453 -9.094 1 98.44 66 ILE B N 1
ATOM 1556 C CA . ILE B 1 66 ? -6.965 -10.656 -7.66 1 98.44 66 ILE B CA 1
ATOM 1557 C C . ILE B 1 66 ? -7.406 -9.344 -7.016 1 98.44 66 ILE B C 1
ATOM 1559 O O . ILE B 1 66 ? -8.461 -9.281 -6.371 1 98.44 66 ILE B O 1
ATOM 1563 N N . SER B 1 67 ? -6.656 -8.281 -7.188 1 98.75 67 SER B N 1
ATOM 1564 C CA . SER B 1 67 ? -6.898 -7.027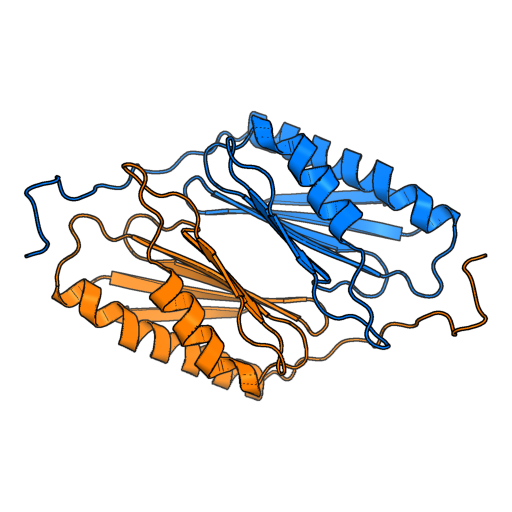 -6.488 1 98.75 67 SER B CA 1
ATOM 1565 C C . SER B 1 67 ? -8.219 -6.395 -6.934 1 98.75 67 SER B C 1
ATOM 1567 O O . SER B 1 67 ? -8.961 -5.863 -6.109 1 98.75 67 SER B O 1
ATOM 1569 N N . GLU B 1 68 ? -8.5 -6.465 -8.25 1 98.75 68 GLU B N 1
ATOM 1570 C CA . GLU B 1 68 ? -9.734 -5.875 -8.75 1 98.75 68 GLU B CA 1
ATOM 1571 C C . GLU B 1 68 ? -10.953 -6.672 -8.281 1 98.75 68 GLU B C 1
ATOM 1573 O O . GLU B 1 68 ? -12 -6.098 -7.977 1 98.75 68 GLU B O 1
ATOM 1578 N N . ARG B 1 69 ? -10.828 -8 -8.305 1 98.69 69 ARG B N 1
ATOM 1579 C CA . ARG B 1 69 ? -11.898 -8.852 -7.801 1 98.69 69 ARG B CA 1
ATOM 1580 C C . ARG B 1 69 ? -12.195 -8.555 -6.332 1 98.69 69 ARG B C 1
ATOM 1582 O O . ARG B 1 69 ? -13.352 -8.422 -5.938 1 98.69 69 ARG B O 1
ATOM 1589 N N . MET B 1 70 ? -11.188 -8.492 -5.523 1 98.88 70 MET B N 1
ATOM 1590 C CA . MET B 1 70 ? -11.352 -8.172 -4.109 1 98.88 70 MET B CA 1
ATOM 1591 C C . MET B 1 70 ? -11.945 -6.777 -3.936 1 98.88 70 MET B C 1
ATOM 1593 O O . MET B 1 70 ? -12.828 -6.574 -3.102 1 98.88 70 MET B O 1
ATOM 1597 N N . ALA B 1 71 ? -11.453 -5.797 -4.699 1 98.88 71 ALA B N 1
ATOM 1598 C CA . ALA B 1 71 ? -11.93 -4.418 -4.633 1 98.88 71 ALA B CA 1
ATOM 1599 C C . ALA B 1 71 ? -13.445 -4.359 -4.82 1 98.88 71 ALA B C 1
ATOM 1601 O O . ALA B 1 71 ? -14.148 -3.701 -4.047 1 98.88 71 ALA B O 1
ATOM 1602 N N . LYS B 1 72 ? -13.914 -5.062 -5.82 1 98.31 72 LYS B N 1
ATOM 1603 C CA . LYS B 1 72 ? -15.344 -5.066 -6.117 1 98.31 72 LYS B CA 1
ATOM 1604 C C . LYS B 1 72 ? -16.141 -5.637 -4.953 1 98.31 72 LYS B C 1
ATOM 1606 O O . LYS B 1 72 ? -17.25 -5.164 -4.66 1 98.31 72 LYS B O 1
ATOM 1611 N N . ARG B 1 73 ? -15.594 -6.582 -4.297 1 98.38 73 ARG B N 1
ATOM 1612 C CA . ARG B 1 73 ? -16.312 -7.266 -3.227 1 98.38 73 ARG B CA 1
ATOM 1613 C C . ARG B 1 73 ? -16.344 -6.414 -1.962 1 98.38 73 ARG B C 1
ATOM 1615 O O . ARG B 1 73 ? -17.359 -6.383 -1.258 1 98.38 73 ARG B O 1
ATOM 1622 N N . ILE B 1 74 ? -15.312 -5.699 -1.687 1 98.5 74 ILE B N 1
ATOM 1623 C CA . ILE B 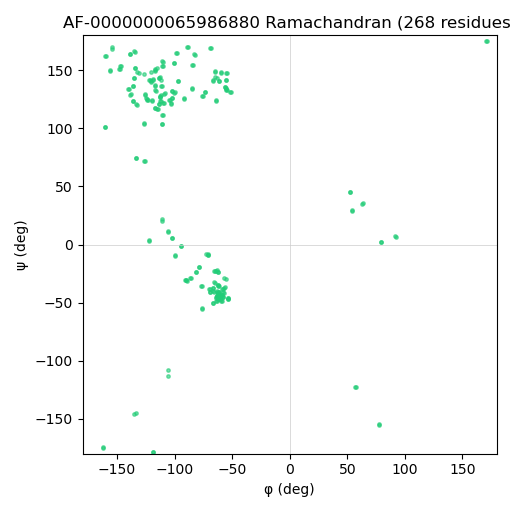1 74 ? -15.227 -5.09 -0.365 1 98.5 74 ILE B CA 1
ATOM 1624 C C . ILE B 1 74 ? -15.656 -3.629 -0.44 1 98.5 74 ILE B C 1
ATOM 1626 O O . ILE B 1 74 ? -15.828 -2.973 0.59 1 98.5 74 ILE B O 1
ATOM 1630 N N . GLN B 1 75 ? -15.836 -3.107 -1.654 1 98.5 75 GLN B N 1
ATOM 1631 C CA . GLN B 1 75 ? -15.984 -1.678 -1.904 1 98.5 75 GLN B CA 1
ATOM 1632 C C . GLN B 1 75 ? -17.094 -1.082 -1.051 1 98.5 75 GLN B C 1
ATOM 1634 O O . GLN B 1 75 ? -16.922 -0.029 -0.435 1 98.5 75 GLN B O 1
ATOM 1639 N N . ARG B 1 76 ? -18.25 -1.711 -0.964 1 97.5 76 ARG B N 1
ATOM 1640 C CA . ARG B 1 76 ? -19.422 -1.158 -0.289 1 97.5 76 ARG B CA 1
ATOM 1641 C C . ARG B 1 76 ? -19.219 -1.135 1.223 1 97.5 76 ARG B C 1
ATOM 1643 O O . ARG B 1 76 ? -20.016 -0.549 1.952 1 97.5 76 ARG B O 1
ATOM 1650 N N . TYR B 1 77 ? -18.156 -1.748 1.748 1 97.94 77 TYR B N 1
ATOM 1651 C CA . TYR B 1 77 ? -17.922 -1.822 3.186 1 97.94 77 TYR B CA 1
ATOM 1652 C C . TYR B 1 77 ? -16.859 -0.812 3.611 1 97.94 77 TYR B C 1
ATOM 1654 O O . TYR B 1 77 ? -16.453 -0.778 4.777 1 97.94 77 TYR B O 1
ATOM 1662 N N . LEU B 1 78 ? -16.406 0.038 2.701 1 97.69 78 LEU B N 1
ATOM 1663 C CA . LEU B 1 78 ? -15.312 0.964 2.973 1 97.69 78 LEU B CA 1
ATOM 1664 C C . LEU B 1 78 ? -15.828 2.236 3.633 1 97.69 78 LEU B C 1
ATOM 1666 O O . LEU B 1 78 ? -16.828 2.809 3.191 1 97.69 78 LEU B O 1
ATOM 1670 N N . ALA B 1 79 ? -15.156 2.662 4.68 1 95.88 79 ALA B N 1
ATOM 1671 C CA . ALA B 1 79 ? -15.43 3.945 5.316 1 95.88 79 ALA B CA 1
ATOM 1672 C C . ALA B 1 79 ? -14.609 5.062 4.68 1 95.88 79 ALA B C 1
ATOM 1674 O O . ALA B 1 79 ? -15.031 6.223 4.664 1 95.88 79 ALA B O 1
ATOM 1675 N N . GLY B 1 80 ? -13.469 4.785 4.215 1 96.38 80 GLY B N 1
ATOM 1676 C CA . GLY B 1 80 ? -12.531 5.672 3.543 1 96.38 80 GLY B CA 1
ATOM 1677 C C . GLY B 1 80 ? -11.953 5.078 2.271 1 96.38 80 GLY B C 1
ATOM 1678 O O . GLY B 1 80 ? -12.664 4.418 1.512 1 96.38 80 GLY B O 1
ATOM 1679 N N . SER B 1 81 ? -10.758 5.363 1.987 1 97.94 81 SER B N 1
ATOM 1680 C CA . SER B 1 81 ? -10.102 4.816 0.805 1 97.94 81 SER B CA 1
ATOM 1681 C C . SER B 1 81 ? -9.555 3.42 1.076 1 97.94 81 SER B C 1
ATOM 1683 O O . SER B 1 81 ? -9.477 2.99 2.229 1 97.94 81 SER B O 1
ATOM 1685 N N . CYS B 1 82 ? -9.258 2.74 0.059 1 98.81 82 CYS B N 1
ATOM 1686 C CA . CYS B 1 82 ? -8.641 1.422 0.144 1 98.81 82 CYS B CA 1
ATOM 1687 C C . CYS B 1 82 ? -7.547 1.264 -0.904 1 98.81 82 CYS B C 1
ATOM 1689 O O . CYS B 1 82 ? -7.723 1.658 -2.059 1 98.81 82 CYS B O 1
ATOM 1691 N N . THR B 1 83 ? -6.395 0.856 -0.525 1 98.94 83 THR B N 1
ATOM 1692 C CA . THR B 1 83 ? -5.281 0.458 -1.379 1 98.94 83 THR B CA 1
ATOM 1693 C C . THR B 1 83 ? -5.016 -1.04 -1.259 1 98.94 83 THR B C 1
ATOM 1695 O O . THR B 1 83 ? -4.816 -1.554 -0.156 1 98.94 83 THR B O 1
ATOM 1698 N N . ILE B 1 84 ? -5.051 -1.76 -2.34 1 98.94 84 ILE B N 1
ATOM 1699 C CA . ILE B 1 84 ? -4.812 -3.199 -2.375 1 98.94 84 ILE B CA 1
ATOM 1700 C C . ILE B 1 84 ? -3.578 -3.498 -3.223 1 98.94 84 ILE B C 1
ATOM 1702 O O . ILE B 1 84 ? -3.525 -3.137 -4.398 1 98.94 84 ILE B O 1
ATOM 1706 N N . THR B 1 85 ? -2.553 -4.059 -2.67 1 98.94 85 THR B N 1
ATOM 1707 C CA . THR B 1 85 ? -1.468 -4.637 -3.453 1 98.94 85 THR B CA 1
ATOM 1708 C C . THR B 1 85 ? -1.653 -6.145 -3.605 1 98.94 85 THR B C 1
ATOM 1710 O O . THR B 1 85 ? -2.092 -6.82 -2.672 1 98.94 85 THR B O 1
ATOM 1713 N N . ALA B 1 86 ? -1.348 -6.629 -4.758 1 98.88 86 ALA B N 1
ATOM 1714 C CA . ALA B 1 86 ? -1.466 -8.062 -5 1 98.88 86 ALA B CA 1
ATOM 1715 C C . ALA B 1 86 ? -0.249 -8.594 -5.754 1 98.88 86 ALA B C 1
ATOM 1717 O O . ALA B 1 86 ? 0.251 -7.941 -6.676 1 98.88 86 ALA B O 1
ATOM 1718 N N . GLY B 1 87 ? 0.244 -9.711 -5.336 1 98.38 87 GLY B N 1
ATOM 1719 C CA . GLY B 1 87 ? 1.304 -10.43 -6.023 1 98.38 87 GLY B CA 1
ATOM 1720 C C . GLY B 1 87 ? 1.386 -11.891 -5.625 1 98.38 87 GLY B C 1
ATOM 1721 O O . GLY B 1 87 ? 1.953 -12.227 -4.582 1 98.38 87 GLY B O 1
ATOM 1722 N N . ILE B 1 88 ? 0.859 -12.797 -6.453 1 97.56 88 ILE B N 1
ATOM 1723 C CA . ILE B 1 88 ? 0.893 -14.25 -6.273 1 97.56 88 ILE B CA 1
ATOM 1724 C C . ILE B 1 88 ? 1.777 -14.875 -7.348 1 97.56 88 ILE B C 1
ATOM 1726 O O . ILE B 1 88 ? 1.636 -14.57 -8.539 1 97.56 88 ILE B O 1
ATOM 1730 N N . HIS B 1 89 ? 2.695 -15.625 -6.973 1 96.5 89 HIS B N 1
ATOM 1731 C CA . HIS B 1 89 ? 3.488 -16.391 -7.926 1 96.5 89 HIS B CA 1
ATOM 1732 C C . HIS B 1 89 ? 3.701 -17.828 -7.441 1 96.5 89 HIS B C 1
ATOM 1734 O O . HIS B 1 89 ? 4.152 -18.047 -6.312 1 96.5 89 HIS B O 1
ATOM 1740 N N . VAL B 1 90 ? 3.336 -18.75 -8.203 1 96.19 90 VAL B N 1
ATOM 1741 C CA . VAL B 1 90 ? 3.617 -20.156 -7.98 1 96.19 90 VAL B CA 1
ATOM 1742 C C . VAL B 1 90 ? 4.527 -20.688 -9.094 1 96.19 90 VAL B C 1
ATOM 1744 O O . VAL B 1 90 ? 4.168 -20.641 -10.266 1 96.19 90 VAL B O 1
ATOM 1747 N N . ASN B 1 91 ? 5.68 -21.094 -8.688 1 95 91 ASN B N 1
ATOM 1748 C CA . ASN B 1 91 ? 6.555 -21.703 -9.688 1 95 91 ASN B CA 1
ATOM 1749 C C . ASN B 1 91 ? 5.871 -22.844 -10.414 1 95 91 ASN B C 1
ATOM 1751 O O . ASN B 1 91 ? 5.266 -23.719 -9.781 1 95 91 ASN B O 1
ATOM 1755 N N . GLN B 1 92 ? 5.961 -22.875 -11.766 1 93 92 GLN B N 1
ATOM 1756 C CA . GLN B 1 92 ? 5.383 -23.922 -12.602 1 93 92 GLN B CA 1
ATOM 1757 C C . GLN B 1 92 ? 3.902 -24.125 -12.289 1 93 92 GLN B C 1
ATOM 1759 O O . GLN B 1 92 ? 3.451 -25.25 -12.094 1 93 92 GLN B O 1
ATOM 1764 N N . ILE B 1 93 ? 3.322 -23.078 -12.203 1 94.94 93 ILE B N 1
ATOM 1765 C CA . ILE B 1 93 ? 1.921 -23.047 -11.797 1 94.94 93 ILE B CA 1
ATOM 1766 C C . ILE B 1 93 ? 1.104 -23.938 -12.734 1 94.94 93 ILE B C 1
ATOM 1768 O O . ILE B 1 93 ? 1.337 -23.969 -13.945 1 94.94 93 ILE B O 1
ATOM 1772 N N . THR B 1 94 ? 0.119 -24.656 -12.172 1 95.31 94 THR B N 1
ATOM 1773 C CA . THR B 1 94 ? -0.768 -25.531 -12.93 1 95.31 94 THR B CA 1
ATOM 1774 C C . THR B 1 94 ? -2.096 -24.844 -13.219 1 95.31 94 THR B C 1
ATOM 1776 O O . THR B 1 94 ? -2.414 -23.812 -12.609 1 95.31 94 THR B O 1
ATOM 1779 N N . LYS B 1 95 ? -2.893 -25.375 -14.164 1 96.06 95 LYS B N 1
ATOM 1780 C CA . LYS B 1 95 ? -4.219 -24.859 -14.461 1 96.06 95 LYS B CA 1
ATOM 1781 C C . LYS B 1 95 ? -5.117 -24.891 -13.227 1 96.06 95 LYS B C 1
ATOM 1783 O O . LYS B 1 95 ? -5.91 -23.969 -13.008 1 96.06 95 LYS B O 1
ATOM 1788 N N . ALA B 1 96 ? -4.945 -25.984 -12.461 1 97.12 96 ALA B N 1
ATOM 1789 C CA . ALA B 1 96 ? -5.727 -26.125 -11.234 1 97.12 96 ALA B CA 1
ATOM 1790 C C . ALA B 1 96 ? -5.387 -25 -10.25 1 97.12 96 ALA B C 1
ATOM 1792 O O . ALA B 1 96 ? -6.277 -24.469 -9.586 1 97.12 96 ALA B O 1
ATOM 1793 N N . GLN B 1 97 ? -4.152 -24.672 -10.148 1 96.75 97 GLN B N 1
ATOM 1794 C CA . GLN B 1 97 ? -3.703 -23.609 -9.242 1 96.75 97 GLN B CA 1
ATOM 1795 C C . GLN B 1 97 ? -4.168 -22.234 -9.727 1 96.75 97 GLN B C 1
ATOM 1797 O O . GLN B 1 97 ? -4.527 -21.375 -8.914 1 96.75 97 GLN B O 1
ATOM 1802 N N . ILE B 1 98 ? -4.152 -22.031 -11 1 96.31 98 ILE B N 1
ATOM 1803 C CA . ILE B 1 98 ? -4.668 -20.797 -11.578 1 96.31 98 ILE B CA 1
ATOM 1804 C C . ILE B 1 98 ? -6.156 -20.656 -11.266 1 96.31 98 ILE B C 1
ATOM 1806 O O . ILE B 1 98 ? -6.613 -19.594 -10.82 1 96.31 98 ILE B O 1
ATOM 1810 N N . ALA B 1 99 ? -6.844 -21.75 -11.453 1 97.19 99 ALA B N 1
ATOM 1811 C CA . ALA B 1 99 ? -8.289 -21.75 -11.242 1 97.19 99 ALA B CA 1
ATOM 1812 C C . ALA B 1 99 ? -8.633 -21.5 -9.781 1 97.19 99 ALA B C 1
ATOM 1814 O O . ALA B 1 99 ? -9.719 -21 -9.461 1 97.19 99 ALA B O 1
ATOM 1815 N N . ALA B 1 100 ? -7.719 -21.781 -8.867 1 98.31 100 ALA B N 1
ATOM 1816 C CA . ALA B 1 100 ? -7.949 -21.641 -7.434 1 98.31 100 ALA B CA 1
ATOM 1817 C C . ALA B 1 100 ? -7.844 -20.188 -6.988 1 98.31 100 ALA B C 1
ATOM 1819 O O . ALA B 1 100 ? -8.328 -19.828 -5.914 1 98.31 100 ALA B O 1
ATOM 1820 N N . ALA B 1 101 ? -7.215 -19.375 -7.777 1 98.06 101 ALA B N 1
ATOM 1821 C CA . ALA B 1 101 ? -6.926 -18 -7.375 1 98.06 101 ALA B CA 1
ATOM 1822 C C . ALA B 1 101 ? -8.211 -17.219 -7.129 1 98.06 101 ALA B C 1
ATOM 1824 O O . ALA B 1 101 ? -8.32 -16.484 -6.141 1 98.06 101 ALA B O 1
ATOM 1825 N N . ALA B 1 102 ? -9.211 -17.406 -8.008 1 98.19 102 ALA B N 1
ATOM 1826 C CA . ALA B 1 102 ? -10.453 -16.641 -7.902 1 98.19 102 ALA B CA 1
ATOM 1827 C C . ALA B 1 102 ? -11.227 -17.016 -6.641 1 98.19 102 ALA B C 1
ATOM 1829 O O . ALA B 1 102 ? -11.547 -16.141 -5.824 1 98.19 102 ALA B O 1
ATOM 1830 N N . PRO B 1 103 ? -11.445 -18.328 -6.41 1 98.69 103 PRO B N 1
ATOM 1831 C CA . PRO B 1 103 ? -12.164 -18.672 -5.18 1 98.69 103 PRO B CA 1
ATOM 1832 C C . PRO B 1 103 ? -11.383 -18.312 -3.92 1 98.69 103 PRO B C 1
ATOM 1834 O O . PRO B 1 103 ? -11.969 -17.984 -2.891 1 98.69 103 PRO B O 1
ATOM 1837 N N . MET B 1 104 ? -10.086 -18.391 -3.932 1 98.88 104 MET B N 1
ATOM 1838 C CA . MET B 1 104 ? -9.289 -18 -2.773 1 98.88 104 MET B CA 1
ATOM 1839 C C . MET B 1 104 ? -9.391 -16.5 -2.529 1 98.88 104 MET B C 1
ATOM 1841 O O . MET B 1 104 ? -9.477 -16.047 -1.383 1 98.88 104 MET B O 1
ATOM 1845 N N . THR B 1 105 ? -9.438 -15.758 -3.631 1 98.88 105 THR B N 1
ATOM 1846 C CA . THR B 1 105 ? -9.625 -14.312 -3.5 1 98.88 105 THR B CA 1
ATOM 1847 C C . THR B 1 105 ? -10.977 -14 -2.865 1 98.88 105 THR B C 1
ATOM 1849 O O . THR B 1 105 ? -11.07 -13.148 -1.979 1 98.88 105 THR B O 1
ATOM 1852 N N . ASP B 1 106 ? -11.969 -14.695 -3.34 1 98.88 106 ASP B N 1
ATOM 1853 C CA . ASP B 1 106 ? -13.305 -14.508 -2.783 1 98.88 106 ASP B CA 1
ATOM 1854 C C . ASP B 1 106 ? -13.336 -14.859 -1.298 1 98.88 106 ASP B C 1
ATOM 1856 O O . ASP B 1 106 ? -13.984 -14.18 -0.506 1 98.88 106 ASP B O 1
ATOM 1860 N N . ASP B 1 107 ? -12.672 -15.906 -0.962 1 98.94 107 ASP B N 1
ATOM 1861 C CA . ASP B 1 107 ? -12.617 -16.344 0.432 1 98.94 107 ASP B CA 1
ATOM 1862 C C . ASP B 1 107 ? -11.93 -15.289 1.303 1 98.94 107 ASP B C 1
ATOM 1864 O O . ASP B 1 107 ? -12.438 -14.922 2.363 1 98.94 107 ASP B O 1
ATOM 1868 N N . LEU B 1 108 ? -10.789 -14.812 0.874 1 98.94 108 LEU B N 1
ATOM 1869 C CA . LEU B 1 108 ? -10.102 -13.75 1.599 1 98.94 108 LEU B CA 1
ATOM 1870 C C . LEU B 1 108 ? -11 -12.516 1.736 1 98.94 108 LEU B C 1
ATOM 1872 O O . LEU B 1 108 ? -11.039 -11.891 2.799 1 98.94 108 LEU B O 1
ATOM 1876 N N . SER B 1 109 ? -11.719 -12.188 0.649 1 98.94 109 SER B N 1
ATOM 1877 C CA . SER B 1 109 ? -12.617 -11.039 0.676 1 98.94 109 SER B CA 1
ATOM 1878 C C . SER B 1 109 ? -13.711 -11.219 1.725 1 98.94 109 SER B C 1
ATOM 1880 O O . SER B 1 109 ? -14.023 -10.281 2.465 1 98.94 109 SER B O 1
ATOM 1882 N N . ARG B 1 110 ? -14.25 -12.398 1.742 1 98.88 110 ARG B N 1
ATOM 1883 C CA . ARG B 1 110 ? -15.289 -12.68 2.727 1 98.88 110 ARG B CA 1
ATOM 1884 C C . ARG B 1 110 ? -14.758 -12.539 4.145 1 98.88 110 ARG B C 1
ATOM 1886 O O . ARG B 1 110 ? -15.438 -12.008 5.023 1 98.88 110 ARG B O 1
ATOM 1893 N N . GLN B 1 111 ? -13.578 -13.055 4.367 1 98.88 111 GLN B N 1
ATOM 1894 C CA . GLN B 1 111 ? -12.961 -12.938 5.68 1 98.88 111 GLN B CA 1
ATOM 1895 C C . GLN B 1 111 ? -12.75 -11.469 6.059 1 98.88 111 GLN B C 1
ATOM 1897 O O . GLN B 1 111 ? -13.008 -11.07 7.195 1 98.88 111 GLN B O 1
ATOM 1902 N N . ILE B 1 112 ? -12.297 -10.703 5.152 1 98.88 112 ILE B N 1
ATOM 1903 C CA . ILE B 1 112 ? -12.039 -9.281 5.379 1 98.88 112 ILE B CA 1
ATOM 1904 C C . ILE B 1 112 ? -13.352 -8.562 5.688 1 98.88 112 ILE B C 1
ATOM 1906 O O . ILE B 1 112 ? -13.422 -7.781 6.637 1 98.88 112 ILE B O 1
ATOM 1910 N N . ILE B 1 113 ? -14.391 -8.867 4.875 1 98.75 113 ILE B N 1
ATOM 1911 C CA . ILE B 1 113 ? -15.703 -8.242 5.07 1 98.75 113 ILE B CA 1
ATOM 1912 C C . ILE B 1 113 ? -16.234 -8.578 6.465 1 98.75 113 ILE B C 1
ATOM 1914 O O . ILE B 1 113 ? -16.703 -7.695 7.184 1 98.75 113 ILE B O 1
ATOM 1918 N N . SER B 1 114 ? -16.141 -9.875 6.801 1 98.75 114 SER B N 1
ATOM 1919 C CA . SER B 1 114 ? -16.578 -10.297 8.125 1 98.75 114 SER B CA 1
ATOM 1920 C C . SER B 1 114 ? -15.828 -9.555 9.227 1 98.75 114 SER B C 1
ATOM 1922 O O . SER B 1 114 ? -16.422 -9.125 10.219 1 98.75 114 SER B O 1
ATOM 1924 N N . TRP B 1 115 ? -14.562 -9.422 9.125 1 98.69 115 TRP B N 1
ATOM 1925 C CA . TRP B 1 115 ? -13.719 -8.734 10.102 1 98.69 115 TRP B CA 1
ATOM 1926 C C . TRP B 1 115 ? -14.109 -7.262 10.211 1 98.69 115 TRP B C 1
ATOM 1928 O O . TRP B 1 115 ? -14.211 -6.719 11.312 1 98.69 115 TRP B O 1
ATOM 1938 N N . LEU B 1 116 ? -14.273 -6.629 9.062 1 98 116 LEU B N 1
ATOM 1939 C CA . LEU B 1 116 ? -14.656 -5.223 9.039 1 98 116 LEU B CA 1
ATOM 1940 C C . LEU B 1 116 ? -15.984 -5.008 9.758 1 98 116 LEU B C 1
ATOM 1942 O O . LEU B 1 116 ? -16.172 -4.012 10.453 1 98 116 LEU B O 1
ATOM 1946 N N . GLN B 1 117 ? -16.938 -5.887 9.508 1 97.88 117 GLN B N 1
ATOM 1947 C CA . GLN B 1 117 ? -18.234 -5.789 10.156 1 97.88 117 GLN B CA 1
ATOM 1948 C C . GLN B 1 117 ? -18.094 -5.945 11.672 1 97.88 117 GLN B C 1
ATOM 1950 O O . GLN B 1 117 ? -18.812 -5.297 12.43 1 97.88 117 GLN B O 1
ATOM 1955 N N . ALA B 1 118 ? -17.188 -6.77 12.086 1 97.94 118 ALA B N 1
ATOM 1956 C CA . ALA B 1 118 ? -16.984 -7.023 13.508 1 97.94 118 ALA B CA 1
ATOM 1957 C C . ALA B 1 118 ? -16.125 -5.93 14.141 1 97.94 118 ALA B C 1
ATOM 1959 O O . ALA B 1 118 ? -16.141 -5.746 15.359 1 97.94 118 ALA B O 1
ATOM 1960 N N . HIS B 1 119 ? -15.359 -5.289 13.32 1 97.12 119 HIS B N 1
ATOM 1961 C CA . HIS B 1 119 ? -14.461 -4.238 13.773 1 97.12 119 HIS B CA 1
ATOM 1962 C C . HIS B 1 119 ? -14.688 -2.945 13 1 97.12 119 HIS B C 1
ATOM 1964 O O . HIS B 1 119 ? -13.812 -2.512 12.242 1 97.12 119 HIS B O 1
ATOM 1970 N N . PRO B 1 120 ? -15.758 -2.281 13.227 1 94.12 120 PRO B N 1
ATOM 1971 C CA . PRO B 1 120 ? -16 -1.047 12.477 1 94.12 120 PRO B CA 1
ATOM 1972 C C . PRO B 1 120 ? -14.867 -0.032 12.633 1 94.12 120 PRO B C 1
ATOM 1974 O O . PRO B 1 120 ? -14.32 0.124 13.727 1 94.12 120 PRO B O 1
ATOM 1977 N N . VAL B 1 121 ? -14.453 0.573 11.57 1 92.06 121 VAL B N 1
ATOM 1978 C CA . VAL B 1 121 ? -13.375 1.549 11.562 1 92.06 121 VAL B CA 1
ATOM 1979 C C . VAL B 1 121 ? -13.766 2.77 12.391 1 92.06 121 VAL B C 1
ATOM 1981 O O . VAL B 1 121 ? -14.859 3.322 12.211 1 92.06 121 VAL B O 1
ATOM 1984 N N . GLN B 1 122 ? -12.93 3.006 13.305 1 90.5 122 GLN B N 1
ATOM 1985 C CA . GLN B 1 122 ? -13.094 4.188 14.148 1 90.5 122 GLN B CA 1
ATOM 1986 C C . GLN B 1 122 ? -11.852 5.07 14.109 1 90.5 122 GLN B C 1
ATOM 1988 O O . GLN B 1 122 ? -10.734 4.582 14.289 1 90.5 122 GLN B O 1
ATOM 1993 N N . ALA B 1 123 ? -12.047 6.293 13.773 1 91.25 123 ALA B N 1
ATOM 1994 C CA . ALA B 1 123 ? -10.953 7.254 13.742 1 91.25 123 ALA B CA 1
ATOM 1995 C C . ALA B 1 123 ? -11.438 8.656 14.102 1 91.25 123 ALA B C 1
ATOM 1997 O O . ALA B 1 123 ? -12.633 8.953 13.992 1 91.25 123 ALA B O 1
ATOM 1998 N N . GLU B 1 124 ? -10.508 9.398 14.664 1 89.38 124 GLU B N 1
ATOM 1999 C CA . GLU B 1 124 ? -10.844 10.797 14.922 1 89.38 124 GLU B CA 1
ATOM 2000 C C . GLU B 1 124 ? -11.023 11.57 13.617 1 89.38 124 GLU B C 1
ATOM 2002 O O . GLU B 1 124 ? -10.281 11.359 12.656 1 89.38 124 GLU B O 1
ATOM 2007 N N . LYS B 1 125 ? -11.992 12.445 13.617 1 89.62 125 LYS B N 1
ATOM 2008 C CA . LYS B 1 125 ? -12.227 13.273 12.438 1 89.62 125 LYS B CA 1
ATOM 2009 C C . LYS B 1 125 ? -11.188 14.383 12.336 1 89.62 125 LYS B C 1
ATOM 2011 O O . LYS B 1 125 ? -10.922 15.086 13.305 1 89.62 125 LYS B O 1
ATOM 2016 N N . PRO B 1 126 ? -10.586 14.469 11.219 1 90.75 126 PRO B N 1
ATOM 2017 C CA . PRO B 1 126 ? -9.656 15.586 11.055 1 90.75 126 PRO B CA 1
ATOM 2018 C C . PRO B 1 126 ? -10.352 16.938 11.078 1 90.75 126 PRO B C 1
ATOM 2020 O O . PRO B 1 126 ? -11.531 17.047 10.727 1 90.75 126 PRO B O 1
ATOM 2023 N N . GLU B 1 127 ? -9.594 17.891 11.578 1 88.31 127 GLU B N 1
ATOM 2024 C CA . GLU B 1 127 ? -10.047 19.281 11.516 1 88.31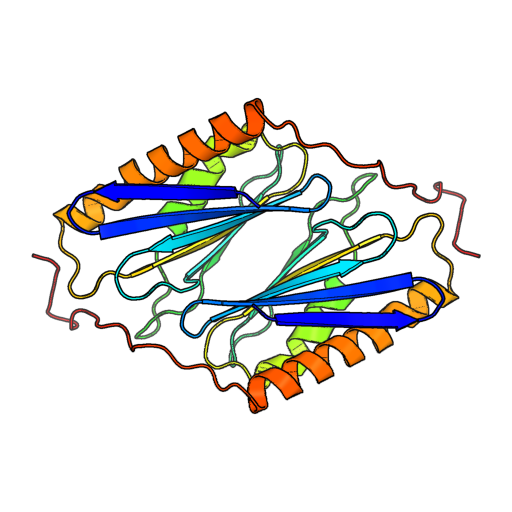 127 GLU B CA 1
ATOM 2025 C C . GLU B 1 127 ? -9.383 20.031 10.359 1 88.31 127 GLU B C 1
ATOM 2027 O O . GLU B 1 127 ? -8.164 19.984 10.203 1 88.31 127 GLU B O 1
ATOM 2032 N N . TYR B 1 128 ? -10.258 20.75 9.562 1 84.94 128 TYR B N 1
ATOM 2033 C CA . TYR B 1 128 ? -9.75 21.531 8.445 1 84.94 128 TYR B CA 1
ATOM 2034 C C . TYR B 1 128 ? -10.031 23.016 8.648 1 84.94 128 TYR B C 1
ATOM 2036 O O . TYR B 1 128 ? -10.961 23.375 9.367 1 84.94 128 TYR B O 1
ATOM 2044 N N . TYR B 1 129 ? -9.141 23.781 8.07 1 82.06 129 TYR B N 1
ATOM 2045 C CA . TYR B 1 129 ? -9.445 25.219 8.039 1 82.06 129 TYR B CA 1
ATOM 2046 C C . TYR B 1 129 ? -10.703 25.484 7.215 1 82.06 129 TYR B C 1
ATOM 2048 O O . TYR B 1 129 ? -10.938 24.844 6.191 1 82.06 129 TYR B O 1
ATOM 2056 N N . GLY B 1 130 ? -11.438 26.469 7.723 1 75.25 130 GLY B N 1
ATOM 2057 C CA . GLY B 1 130 ? -12.578 26.906 6.941 1 75.25 130 GLY B CA 1
ATOM 2058 C C . GLY B 1 130 ? -12.188 27.609 5.652 1 75.25 130 GLY B C 1
ATOM 2059 O O . GLY B 1 130 ? -11.016 27.922 5.445 1 75.25 130 GLY B O 1
ATOM 2060 N N . GLN B 1 131 ? -13.117 27.875 4.711 1 75.12 131 GLN B N 1
ATOM 2061 C CA . GLN B 1 131 ? -12.875 28.469 3.404 1 75.12 131 GLN B CA 1
ATOM 2062 C C . GLN B 1 131 ? -12.18 29.828 3.541 1 75.12 131 GLN B C 1
ATOM 2064 O O . GLN B 1 131 ? -11.375 30.203 2.684 1 75.12 131 GLN B O 1
ATOM 2069 N N . ASP B 1 132 ? -12.414 30.484 4.621 1 79.31 132 ASP B N 1
ATOM 2070 C CA . ASP B 1 132 ? -11.875 31.828 4.801 1 79.31 132 ASP B CA 1
ATOM 2071 C C . ASP B 1 132 ? -10.711 31.812 5.789 1 79.31 132 ASP B C 1
ATOM 2073 O O . ASP B 1 132 ? -10.266 32.875 6.242 1 79.31 132 ASP B O 1
ATOM 2077 N N . GLU B 1 133 ? -10.273 30.594 6.094 1 81.56 133 GLU B N 1
ATOM 2078 C CA . GLU B 1 133 ? -9.18 30.484 7.051 1 81.56 133 GLU B CA 1
ATOM 2079 C C . GLU B 1 133 ? -7.922 29.938 6.387 1 81.56 133 GLU B C 1
ATOM 2081 O O . GLU B 1 133 ? -8 29.188 5.41 1 81.56 133 GLU B O 1
ATOM 2086 N N . GLN B 1 134 ? -6.695 30.484 6.848 1 83.19 134 GLN B N 1
ATOM 2087 C CA . GLN B 1 134 ? -5.414 29.969 6.367 1 83.19 134 GLN B CA 1
ATOM 2088 C C . GLN B 1 134 ? -4.449 29.719 7.523 1 83.19 134 GLN B C 1
ATOM 2090 O O . GLN B 1 134 ? -4.559 30.359 8.578 1 83.19 134 GLN B O 1
ATOM 2095 N N . PRO B 1 135 ? -3.604 28.766 7.41 1 83.44 135 PRO B N 1
ATOM 2096 C CA . PRO B 1 135 ? -2.602 28.531 8.445 1 83.44 135 PRO B CA 1
ATOM 2097 C C . PRO B 1 135 ? -1.82 29.781 8.82 1 83.44 135 PRO B C 1
ATOM 2099 O O . PRO B 1 135 ? -1.526 30.609 7.957 1 83.44 135 PRO B O 1
ATOM 2102 N N . ARG B 1 136 ? -1.812 29.891 10.148 1 81.62 136 ARG B N 1
ATOM 2103 C CA . ARG B 1 136 ? -1.048 31.031 10.648 1 81.62 136 ARG B CA 1
ATOM 2104 C C . ARG B 1 136 ? 0.443 30.719 10.695 1 81.62 136 ARG B C 1
ATOM 2106 O O . ARG B 1 136 ? 0.828 29.547 10.844 1 81.62 136 ARG B O 1
#

pLDDT: mean 95.87, std 4.97, range [74.69, 98.94]

Secondary structure (DSSP, 8-state):
-EEEEEEETTEEEEEEEEEETTEEEEEEEEESS----EEEEE-SSS--EEEEPB-STT-B--THHHHHHHHHHHGGG-SS-EEEEEEEE-TT--HHHHHHHHHHHHHHHHHHHHHHHHS----PPPP---TT----/-EEEEEEETTEEEEEEEEEETTEEEEEEEEESS----EEEEE-SSS--EEEEPB-STT-B--THHHHHHHHHHHGGG-SS-EEEEEEEE-TT--HHHHHHHHHHHHHHHHHHHHHHHHS----PPPP---TT----

Nearest PDB structures (foldseek):
  8po5-assembly1_A  TM=9.955E-01  e=7.854E-25  Lactobacillus
  8pzo-assembly1_A  TM=9.565E-01  e=8.558E-24  Lactobacillus
  8pzh-assembly1_A  TM=1.004E+00  e=5.772E-22  Lactiplantibacillus plantarum
  8pzh-assembly1_B  TM=9.940E-01  e=6.290E-21  Lactiplantibacillus plantarum
  2z5b-assembly1_A  TM=5.359E-01  e=4.207E-03  Saccharomyces cerevisiae

InterPro domains:
  IPR048844 Prenylated flavin chaperone LpdD-like domain [PF21758] (8-117)

Foldseek 3Di:
DDKDWDDDPHKIKMWDWDDDQQEIEIEIFIADDTDFQKKWKDALPDQIDMDGDPDPPRHTRPQCVLVNLLCVLCSNLGRTMYMYTYGYDHVVDDPRNVVVSNVRSVVRSVVVNVVCVVPPRDHDDDDDDDPPDDDD/DDKDWDDDPHKIKMWDWDDDAQEIEIEIFIADDTDFQKKWKDALPDQIDMDGDPDPPRHTRPQCVLVNLLCVLCSNLGRTMYMYTYGYDHVVDDPRNVVVSNVRSVVNSVVVNVVCVVPPRDHDDDDDDDPPDDDD

Radius of gyration: 18.98 Å; Cα contacts (8 Å, |Δi|>4): 599; chains: 2; bounding box: 42×60×43 Å

Solvent-accessible surface area (backbone atoms only — not comparable to full-atom values): 14449 Å² total; per-residue (Å²): 120,49,79,44,77,44,73,50,74,87,41,44,41,36,38,39,39,37,77,35,44,55,20,38,41,34,43,31,33,20,50,73,39,35,32,62,21,22,40,30,37,32,35,56,85,48,79,73,44,75,50,64,34,78,58,64,94,89,35,60,36,74,29,49,65,50,31,52,54,36,46,67,70,45,29,87,75,45,86,29,40,36,40,27,35,15,12,68,29,47,61,77,44,34,54,64,41,59,62,33,48,59,60,43,37,52,48,49,39,50,52,49,49,54,48,43,72,75,48,66,82,72,57,78,79,76,57,73,75,53,96,91,48,72,65,98,120,49,79,44,77,44,74,50,73,89,40,45,40,36,37,38,38,38,77,36,43,55,18,38,40,34,44,33,33,19,50,75,41,34,32,62,21,21,41,31,37,34,35,57,85,48,77,72,44,76,50,63,35,78,57,66,95,89,36,59,37,71,29,50,65,50,32,53,54,36,46,68,70,44,29,85,75,45,83,28,42,38,40,28,34,14,11,68,28,46,60,79,44,33,52,63,41,59,62,32,48,59,61,44,38,52,50,49,38,50,52,50,49,53,47,42,72,75,49,65,80,71,58,79,78,76,58,76,75,53,96,90,48,73,64,97

Organism: Lactiplantibacillus plantarum (strain ATCC BAA-793 / NCIMB 8826 / WCFS1) (NCBI:txid220668)

Sequence (272 aa):
MATFTTEQAGYQMQAILQVIGYDLLIVVTGGTNPHIGDVTTLTASTVPETVKFPSHDGRFHKDNFISERMAKRIQRYLAGSCTITAGIHVNQITKAQIAAAAPMTDDLSRQIISWLQAHPVQAEKPEYYGQDEQPRMATFTTEQAGYQMQAILQVIGYDLLIVVTGGTNPHIGDVTTLTASTVPETVKFPSHDGRFHKDNFISERMAKRIQRYLAGSCTITAGIHVNQITKAQIAAAAPMTDDLSRQIISWLQAHPVQAEKPEYYGQDEQPR